Protein AF-0000000079472581 (afdb_homodimer)

Sequence (238 aa):
MASYVSIKGWIECSDDDIKIIQENINNFWNNCPFNIEEKESAKIYKSGWVFPTNSFNWSSYIFFGACVKSYFIIYFEKCIKTIMELDIEISGFFELDYYEDSYKVNWKINNGNLIQTTNMASYVSIKGWIECSDDDIKIIQENINNFWNNCPFNIEEKESAKIYKSGWVFPTNSFNWSSYIFFGACVKSYFIIYFEKCIKTIMELDIEISGFFELDYYEDSYKVNWKINNGNLIQTTN

Secondary structure (DSSP, 8-state):
---EEEEEEEEEE-GGGHHHHHHHHHHHHHHS---HHHHHHHHHHHTTEE--S--BTTBEEEEEEEEEEGGGHHHHHHHHHHHHTSSS--EEEEEEEETTTTEEEEEEEETTEEEEEE-/---EEEEEEEEEE-GGGHHHHHHHHHHHHHHS---HHHHHHHHHHHTTEE--S--BTTBEEEEEEEEEEGGGHHHHHHHHHHHHTSSS--EEEEEEEETTTTEEEEEEEETTEEEEEE-

pLDDT: mean 93.93, std 5.98, range [58.75, 98.75]

Organism: Neisseria cinerea (NCBI:txid483)

Foldseek 3Di:
DFWKKKKKKKKKFFPVCQVVLVVLLVVLLVPPPDDPVVNVLSVVQSVQWDFDPDDDDGIGMIIGTDIHGPVCVVSVVVSVLSSLPDPGFMWMKMWIQTPVVRWIKIWIDGNSDTDIDTD/DFWKKKKKKKKKFFPVCQVVLVVLLVVLLVPPPDDPVVNVLSVVQSVQWDFDPDDDDGIGMIIGTDIHGPVCVVSVVVSVLSSLPDPGFMWMKMWIQGPVVRWIKIWIDGNSDTDIDTD

Nearest PDB structures (foldseek):
  5wob-assembly4_G  TM=3.877E-01  e=1.017E-01  Homo sapiens
  7rzh-assembly1_B  TM=3.487E-01  e=1.308E-01  Homo sapiens
  2op5-assembly2_C  TM=4.565E-01  e=5.573E-01  uncultured marine organism
  5uoe-assembly2_B  TM=3.743E-01  e=4.331E-01  Homo sapiens
  8b6j-assembly1_B  TM=3.505E-01  e=4.913E-01  Tetrahymena thermophila SB210

Solvent-accessible surface area (backbone atoms only — not comparable to full-atom values): 12891 Å² total; per-residue (Å²): 130,91,52,45,26,38,38,38,38,40,37,39,31,40,68,88,47,48,64,63,48,50,50,51,52,51,49,46,70,73,62,52,88,59,52,81,79,44,42,62,53,47,56,57,53,58,66,24,54,43,76,62,91,64,67,26,90,76,39,23,48,36,36,37,42,40,50,36,55,51,81,50,50,60,55,53,49,51,48,51,51,57,56,46,67,41,100,65,72,42,35,32,40,34,41,38,39,31,66,85,74,71,41,39,38,37,39,37,33,53,71,71,40,77,47,77,45,76,107,131,91,53,45,27,38,38,39,38,39,37,39,31,41,72,87,48,47,65,64,50,51,50,51,52,48,50,46,70,74,61,53,88,58,52,81,78,45,43,62,53,46,58,56,54,57,64,24,54,41,74,60,91,64,69,26,88,76,39,23,47,37,36,36,43,41,51,35,54,52,81,50,50,62,56,53,51,51,48,53,50,57,58,46,68,42,99,64,72,42,36,32,40,35,44,38,38,30,67,85,74,72,40,38,38,37,39,38,34,52,72,70,39,79,48,78,44,78,106

Structure (mmCIF, N/CA/C/O backbone):
data_AF-0000000079472581-model_v1
#
loop_
_entity.id
_entity.type
_entity.pdbx_description
1 polymer Lipoprotein
#
loop_
_atom_site.group_PDB
_atom_site.id
_atom_site.type_symbol
_atom_site.label_atom_id
_atom_site.label_alt_id
_atom_site.label_comp_id
_atom_site.label_asym_id
_atom_site.label_entity_id
_atom_site.label_seq_id
_atom_site.pdbx_PDB_ins_code
_atom_site.Cartn_x
_atom_site.Cartn_y
_atom_site.Cartn_z
_atom_site.occupancy
_atom_site.B_iso_or_equiv
_atom_site.auth_seq_id
_atom_site.auth_comp_id
_atom_site.auth_asym_id
_atom_site.auth_atom_id
_atom_site.pdbx_PDB_model_num
ATOM 1 N N . MET A 1 1 ? 18.516 -15.992 -16.734 1 59.16 1 MET A N 1
ATOM 2 C CA . MET A 1 1 ? 18.672 -15.148 -15.547 1 59.16 1 MET A CA 1
ATOM 3 C C . MET A 1 1 ? 17.328 -14.648 -15.047 1 59.16 1 MET A C 1
ATOM 5 O O . MET A 1 1 ? 16.453 -14.305 -15.852 1 59.16 1 MET A O 1
ATOM 9 N N . ALA A 1 2 ? 16.938 -14.797 -13.773 1 73.31 2 ALA A N 1
ATOM 10 C CA . ALA A 1 2 ? 15.547 -14.602 -13.359 1 73.31 2 ALA A CA 1
ATOM 11 C C . ALA A 1 2 ? 15.195 -13.117 -13.312 1 73.31 2 ALA A C 1
ATOM 13 O O . ALA A 1 2 ? 15.992 -12.297 -12.867 1 73.31 2 ALA A O 1
ATOM 14 N N . SER A 1 3 ? 14.242 -12.648 -14.172 1 91.75 3 SER A N 1
ATOM 15 C CA . SER A 1 3 ? 13.773 -11.266 -14.148 1 91.75 3 SER A CA 1
ATOM 16 C C . SER A 1 3 ? 12.891 -11.008 -12.93 1 91.75 3 SER A C 1
ATOM 18 O O . SER A 1 3 ? 12.234 -11.922 -12.422 1 91.75 3 SER A O 1
ATOM 20 N N . TYR A 1 4 ? 13.086 -9.836 -12.32 1 93.81 4 TYR A N 1
ATOM 21 C CA . TYR A 1 4 ? 12.359 -9.477 -11.109 1 93.81 4 TYR A CA 1
ATOM 22 C C . TYR A 1 4 ? 11.367 -8.352 -11.391 1 93.81 4 TYR A C 1
ATOM 24 O O . TYR A 1 4 ? 11.586 -7.527 -12.281 1 93.81 4 TYR A O 1
ATOM 32 N N . VAL A 1 5 ? 10.273 -8.367 -10.656 1 96.19 5 VAL A N 1
ATOM 33 C CA . VAL A 1 5 ? 9.219 -7.363 -10.711 1 96.19 5 VAL A CA 1
ATOM 34 C C . VAL A 1 5 ? 8.867 -6.902 -9.305 1 96.19 5 VAL A C 1
ATOM 36 O O . VAL A 1 5 ? 8.664 -7.723 -8.406 1 96.19 5 VAL A O 1
ATOM 39 N N . SER A 1 6 ? 8.898 -5.605 -9.086 1 96.69 6 SER A N 1
ATOM 40 C CA . SER A 1 6 ? 8.375 -5.066 -7.832 1 96.69 6 SER A CA 1
ATOM 41 C C . SER A 1 6 ? 6.867 -4.855 -7.906 1 96.69 6 SER A C 1
ATOM 43 O O . SER A 1 6 ? 6.379 -4.145 -8.789 1 96.69 6 SER A O 1
ATOM 45 N N . ILE A 1 7 ? 6.109 -5.539 -7.039 1 97.88 7 ILE A N 1
ATOM 46 C CA . ILE A 1 7 ? 4.668 -5.359 -6.934 1 97.88 7 ILE A CA 1
ATOM 47 C C . ILE A 1 7 ? 4.332 -4.609 -5.645 1 97.88 7 ILE A C 1
ATOM 49 O O . ILE A 1 7 ? 4.793 -4.984 -4.562 1 97.88 7 ILE A O 1
ATOM 53 N N . LYS A 1 8 ? 3.637 -3.531 -5.727 1 98.44 8 LYS A N 1
ATOM 54 C CA . LYS A 1 8 ? 3.178 -2.762 -4.574 1 98.44 8 LYS A CA 1
ATOM 55 C C . LYS A 1 8 ? 1.756 -2.248 -4.789 1 98.44 8 LYS A C 1
ATOM 57 O O . LYS A 1 8 ? 1.396 -1.843 -5.895 1 98.44 8 LYS A O 1
ATOM 62 N N . GLY A 1 9 ? 0.962 -2.291 -3.787 1 98.69 9 GLY A N 1
ATOM 63 C CA . GLY A 1 9 ? -0.397 -1.789 -3.912 1 98.69 9 GLY A CA 1
ATOM 64 C C . GLY A 1 9 ? -1.268 -2.115 -2.713 1 98.69 9 GLY A C 1
ATOM 65 O O . GLY A 1 9 ? -0.757 -2.355 -1.617 1 98.69 9 GLY A O 1
ATOM 66 N N . TRP A 1 10 ? -2.541 -1.952 -2.947 1 98.75 10 TRP A N 1
ATOM 67 C CA . TRP A 1 10 ? -3.475 -2.146 -1.842 1 98.75 10 TRP A CA 1
ATOM 68 C C . TRP A 1 10 ? -4.812 -2.676 -2.346 1 98.75 10 TRP A C 1
ATOM 70 O O . TRP A 1 10 ? -5.098 -2.617 -3.543 1 98.75 10 TRP A O 1
ATOM 80 N N . ILE A 1 11 ? -5.535 -3.238 -1.428 1 98.06 11 ILE A N 1
ATOM 81 C CA . ILE A 1 11 ? -6.969 -3.506 -1.527 1 98.06 11 ILE A CA 1
ATOM 82 C C . ILE A 1 11 ? -7.711 -2.738 -0.437 1 98.06 11 ILE A C 1
ATOM 84 O O . ILE A 1 11 ? -7.359 -2.824 0.742 1 98.06 11 ILE A O 1
ATOM 88 N N . GLU A 1 12 ? -8.641 -1.925 -0.809 1 97.38 12 GLU A N 1
ATOM 89 C CA . GLU A 1 12 ? -9.531 -1.237 0.12 1 97.38 12 GLU A CA 1
ATOM 90 C C . GLU A 1 12 ? -10.836 -2.012 0.307 1 97.38 12 GLU A C 1
ATOM 92 O O . GLU A 1 12 ? -11.453 -2.438 -0.668 1 97.38 12 GLU A O 1
ATOM 97 N N . CYS A 1 13 ? -11.219 -2.168 1.521 1 96.69 13 CYS A N 1
ATOM 98 C CA . CYS A 1 13 ? -12.422 -2.93 1.842 1 96.69 13 CYS A CA 1
ATOM 99 C C . CYS A 1 13 ? -13.023 -2.467 3.164 1 96.69 13 CYS A C 1
ATOM 101 O O . CYS A 1 13 ? -12.469 -1.597 3.834 1 96.69 13 CYS A O 1
ATOM 103 N N . SER A 1 14 ? -14.234 -2.986 3.467 1 95.5 14 SER A N 1
ATOM 104 C CA . SER A 1 14 ? -14.82 -2.732 4.781 1 95.5 14 SER A CA 1
ATOM 105 C C . SER A 1 14 ? -14.156 -3.582 5.855 1 95.5 14 SER A C 1
ATOM 107 O O . SER A 1 14 ? -13.664 -4.676 5.574 1 95.5 14 SER A O 1
ATOM 109 N N . ASP A 1 15 ? -14.203 -3.092 7.059 1 95.31 15 ASP A N 1
ATOM 110 C CA . ASP A 1 15 ? -13.617 -3.801 8.195 1 95.31 15 ASP A CA 1
ATOM 111 C C . ASP A 1 15 ? -14.219 -5.195 8.344 1 95.31 15 ASP A C 1
ATOM 113 O O . ASP A 1 15 ? -13.523 -6.141 8.719 1 95.31 15 ASP A O 1
ATOM 117 N N . ASP A 1 16 ? -15.43 -5.332 7.965 1 95.5 16 ASP A N 1
ATOM 118 C CA . ASP A 1 16 ? -16.172 -6.578 8.141 1 95.5 16 ASP A CA 1
ATOM 119 C C . ASP A 1 16 ? -15.656 -7.656 7.188 1 95.5 16 ASP A C 1
ATOM 121 O O . ASP A 1 16 ? -15.914 -8.844 7.387 1 95.5 16 ASP A O 1
ATOM 125 N N . ASP A 1 17 ? -14.945 -7.188 6.176 1 96.12 17 ASP A N 1
ATOM 126 C CA . ASP A 1 17 ? -14.578 -8.133 5.125 1 96.12 17 ASP A CA 1
ATOM 127 C C . ASP A 1 17 ? -13.133 -8.586 5.277 1 96.12 17 ASP A C 1
ATOM 129 O O . ASP A 1 17 ? -12.68 -9.492 4.57 1 96.12 17 ASP A O 1
ATOM 133 N N . ILE A 1 18 ? -12.391 -8.086 6.195 1 97.25 18 ILE A N 1
ATOM 134 C CA . ILE A 1 18 ? -10.953 -8.312 6.312 1 97.25 18 ILE A CA 1
ATOM 135 C C . ILE A 1 18 ? -10.68 -9.789 6.562 1 97.25 18 ILE A C 1
ATOM 137 O O . ILE A 1 18 ? -9.805 -10.383 5.926 1 97.25 18 ILE A O 1
ATOM 141 N N . LYS A 1 19 ? -11.414 -10.359 7.477 1 97 19 LYS A N 1
ATOM 142 C CA . LYS A 1 19 ? -11.156 -11.742 7.867 1 97 19 LYS A CA 1
ATOM 143 C C . LYS A 1 19 ? -11.344 -12.688 6.688 1 97 19 LYS A C 1
ATOM 145 O O . LYS A 1 19 ? -10.508 -13.562 6.449 1 97 19 LYS A O 1
ATOM 150 N N . ILE A 1 20 ? -12.422 -12.492 6.02 1 97.69 20 ILE A N 1
ATOM 151 C CA . ILE A 1 20 ? -12.711 -13.398 4.914 1 97.69 20 ILE A CA 1
ATOM 152 C C . ILE A 1 20 ? -11.672 -13.219 3.811 1 97.69 20 ILE A C 1
ATOM 154 O O . ILE A 1 20 ? -11.242 -14.195 3.186 1 97.69 20 ILE A O 1
ATOM 158 N N . ILE A 1 21 ? -11.211 -12.016 3.482 1 97.81 21 ILE A N 1
ATOM 159 C CA . ILE A 1 21 ? -10.195 -11.758 2.471 1 97.81 21 ILE A CA 1
ATOM 160 C C . ILE A 1 21 ? -8.867 -12.391 2.898 1 97.81 21 ILE A C 1
ATOM 162 O O . ILE A 1 21 ? -8.227 -13.086 2.113 1 97.81 21 ILE A O 1
ATOM 166 N N . GLN A 1 22 ? -8.531 -12.164 4.133 1 98.06 22 GLN A N 1
ATOM 167 C CA . GLN A 1 22 ? -7.297 -12.719 4.676 1 98.06 22 GLN A CA 1
ATOM 168 C C . GLN A 1 22 ? -7.285 -14.242 4.566 1 98.06 22 GLN A C 1
ATOM 170 O O . GLN A 1 22 ? -6.277 -14.836 4.164 1 98.06 22 GLN A O 1
ATOM 175 N N . GLU A 1 23 ? -8.312 -14.844 4.965 1 98.06 23 GLU A N 1
ATOM 176 C CA . GLU A 1 23 ? -8.422 -16.297 4.902 1 98.06 23 GLU A CA 1
ATOM 177 C C . GLU A 1 23 ? -8.266 -16.797 3.473 1 98.06 23 GLU A C 1
ATOM 179 O O . GLU A 1 23 ? -7.594 -17.812 3.232 1 98.06 23 GLU A O 1
ATOM 184 N N . ASN A 1 24 ? -8.891 -16.125 2.518 1 97.88 24 ASN A N 1
ATOM 185 C CA . ASN A 1 24 ? -8.82 -16.562 1.127 1 97.88 24 ASN A CA 1
ATOM 186 C C . ASN A 1 24 ? -7.422 -16.375 0.551 1 97.88 24 ASN A C 1
ATOM 188 O O . ASN A 1 24 ? -6.93 -17.234 -0.182 1 97.88 24 ASN A O 1
ATOM 192 N N . ILE A 1 25 ? -6.75 -15.336 0.911 1 98.06 25 ILE A N 1
ATOM 193 C CA . ILE A 1 25 ? -5.363 -15.125 0.501 1 98.06 25 ILE A CA 1
ATOM 194 C C . ILE A 1 25 ? -4.484 -16.234 1.076 1 98.06 25 ILE A C 1
ATOM 196 O O . ILE A 1 25 ? -3.725 -16.875 0.346 1 98.06 25 ILE A O 1
ATOM 200 N N . ASN A 1 26 ? -4.641 -16.469 2.365 1 97.75 26 ASN A N 1
ATOM 201 C CA . ASN A 1 26 ? -3.846 -17.5 3.018 1 97.75 26 ASN A CA 1
ATOM 202 C C . ASN A 1 26 ? -4.105 -18.875 2.408 1 97.75 26 ASN A C 1
ATOM 204 O O . ASN A 1 26 ? -3.166 -19.625 2.133 1 97.75 26 ASN A O 1
ATOM 208 N N . ASN A 1 27 ? -5.363 -19.141 2.271 1 97.31 27 ASN A N 1
ATOM 209 C CA . ASN A 1 27 ? -5.73 -20.422 1.688 1 97.31 27 ASN A CA 1
ATOM 210 C C . ASN A 1 27 ? -5.137 -20.594 0.293 1 97.31 27 ASN A C 1
ATOM 212 O O . ASN A 1 27 ? -4.648 -21.672 -0.049 1 97.31 27 ASN A O 1
ATOM 216 N N . PHE A 1 28 ? -5.234 -19.578 -0.496 1 97.44 28 PHE A N 1
ATOM 217 C CA . PHE A 1 28 ? -4.668 -19.656 -1.839 1 97.44 28 PHE A CA 1
ATOM 218 C C . PHE A 1 28 ? -3.188 -20 -1.786 1 97.44 28 PHE A C 1
ATOM 220 O O . PHE A 1 28 ? -2.756 -20.984 -2.396 1 97.44 28 PHE A O 1
ATOM 227 N N . TRP A 1 29 ? -2.385 -19.297 -1.059 1 96.62 29 TRP A N 1
ATOM 228 C CA . TRP A 1 29 ? -0.936 -19.453 -1.035 1 96.62 29 TRP A CA 1
ATOM 229 C C . TRP A 1 29 ? -0.542 -20.781 -0.37 1 96.62 29 TRP A C 1
ATOM 231 O O . TRP A 1 29 ? 0.462 -21.391 -0.739 1 96.62 29 TRP A O 1
ATOM 241 N N . ASN A 1 30 ? -1.344 -21.188 0.568 1 95.25 30 ASN A N 1
ATOM 242 C CA . ASN A 1 30 ? -1.043 -22.438 1.271 1 95.25 30 ASN A CA 1
ATOM 243 C C . ASN A 1 30 ? -1.363 -23.656 0.415 1 95.25 30 ASN A C 1
ATOM 245 O O . ASN A 1 30 ? -0.786 -24.734 0.613 1 95.25 30 ASN A O 1
ATOM 249 N N . ASN A 1 31 ? -2.213 -23.453 -0.572 1 94.88 31 ASN A N 1
ATOM 250 C CA . ASN A 1 31 ? -2.705 -24.625 -1.284 1 94.88 31 ASN A CA 1
ATOM 251 C C . ASN A 1 31 ? -2.273 -24.609 -2.748 1 94.88 31 ASN A C 1
ATOM 253 O O . ASN A 1 31 ? -2.516 -25.578 -3.477 1 94.88 31 ASN A O 1
ATOM 257 N N . CYS A 1 32 ? -1.726 -23.578 -3.186 1 93.38 32 CYS A N 1
ATOM 258 C CA . CYS A 1 32 ? -1.259 -23.516 -4.566 1 93.38 32 CYS A CA 1
ATOM 259 C C . CYS A 1 32 ? -0.244 -24.609 -4.852 1 93.38 32 CYS A C 1
ATOM 261 O O . CYS A 1 32 ? 0.629 -24.891 -4.027 1 93.38 32 CYS A O 1
ATOM 263 N N . PRO A 1 33 ? -0.333 -25.266 -5.93 1 91.62 33 PRO A N 1
ATOM 264 C CA . PRO A 1 33 ? 0.559 -26.375 -6.27 1 91.62 33 PRO A CA 1
ATOM 265 C C . PRO A 1 33 ? 1.928 -25.906 -6.758 1 91.62 33 PRO A C 1
ATOM 267 O O . PRO A 1 33 ? 2.275 -26.109 -7.922 1 91.62 33 PRO A O 1
ATOM 270 N N . PHE A 1 34 ? 2.654 -25.391 -5.875 1 91.56 34 PHE A N 1
ATOM 271 C CA . PHE A 1 34 ? 4.008 -24.953 -6.188 1 91.56 34 PHE A CA 1
ATOM 272 C C . PHE A 1 34 ? 4.941 -26.141 -6.348 1 91.56 34 PHE A C 1
ATOM 274 O O . PHE A 1 34 ? 4.816 -27.141 -5.629 1 91.56 34 PHE A O 1
ATOM 281 N N . ASN A 1 35 ? 5.855 -26.047 -7.215 1 91 35 ASN A N 1
ATOM 282 C CA . ASN A 1 35 ? 6.938 -27.031 -7.207 1 91 35 ASN A CA 1
ATOM 283 C C . ASN A 1 35 ? 7.91 -26.781 -6.059 1 91 35 ASN A C 1
ATOM 285 O O . ASN A 1 35 ? 7.766 -25.797 -5.32 1 91 35 ASN A O 1
ATOM 289 N N . ILE A 1 36 ? 8.852 -27.625 -5.906 1 88.56 36 ILE A N 1
ATOM 290 C CA . ILE A 1 36 ? 9.758 -27.594 -4.762 1 88.56 36 ILE A CA 1
ATOM 291 C C . ILE A 1 36 ? 10.516 -26.266 -4.75 1 88.56 36 ILE A C 1
ATOM 293 O O . ILE A 1 36 ? 10.648 -25.625 -3.701 1 88.56 36 ILE A O 1
ATOM 297 N N . GLU A 1 37 ? 10.953 -25.766 -5.875 1 87.94 37 GLU A N 1
ATOM 298 C CA . GLU A 1 37 ? 11.742 -24.531 -5.98 1 87.94 37 GLU A CA 1
ATOM 299 C C . GLU A 1 37 ? 10.891 -23.297 -5.703 1 87.94 37 GLU A C 1
ATOM 301 O O . GLU A 1 37 ? 11.367 -22.328 -5.117 1 87.94 37 GLU A O 1
ATOM 306 N N . GLU A 1 38 ? 9.664 -23.453 -6.07 1 90.69 38 GLU A N 1
ATOM 307 C CA . GLU A 1 38 ? 8.742 -22.328 -5.949 1 90.69 38 GLU A CA 1
ATOM 308 C C . GLU A 1 38 ? 8.242 -22.172 -4.516 1 90.69 38 GLU A C 1
ATOM 310 O O . GLU A 1 38 ? 7.902 -21.078 -4.082 1 90.69 38 GLU A O 1
ATOM 315 N N . LYS A 1 39 ? 8.242 -23.219 -3.799 1 91.62 39 LYS A N 1
ATOM 316 C CA . LYS A 1 39 ? 7.625 -23.25 -2.477 1 91.62 39 LYS A CA 1
ATOM 317 C C . LYS A 1 39 ? 8.32 -22.281 -1.526 1 91.62 39 LYS A C 1
ATOM 319 O O . LYS A 1 39 ? 7.664 -21.562 -0.77 1 91.62 39 LYS A O 1
ATOM 324 N N . GLU A 1 40 ? 9.586 -22.312 -1.517 1 91.12 40 GLU A N 1
ATOM 325 C CA . GLU A 1 40 ? 10.328 -21.438 -0.622 1 91.12 40 GLU A CA 1
ATOM 326 C C . GLU A 1 40 ? 10.094 -19.969 -0.968 1 91.12 40 GLU A C 1
ATOM 328 O O . GLU A 1 40 ? 9.836 -19.141 -0.083 1 91.12 40 GLU A O 1
ATOM 333 N N . SER A 1 41 ? 10.141 -19.672 -2.258 1 92.44 41 SER A N 1
ATOM 334 C CA . SER A 1 41 ? 9.883 -18.312 -2.709 1 92.44 41 SER A CA 1
ATOM 335 C C . SER A 1 41 ? 8.445 -17.891 -2.404 1 92.44 41 SER A C 1
ATOM 337 O O . SER A 1 41 ? 8.195 -16.75 -2.004 1 92.44 41 SER A O 1
ATOM 339 N N . ALA A 1 42 ? 7.594 -18.797 -2.568 1 94 42 ALA A N 1
ATOM 340 C CA . ALA A 1 42 ? 6.18 -18.531 -2.32 1 94 42 ALA A CA 1
ATOM 341 C C . ALA A 1 42 ? 5.945 -18.125 -0.866 1 94 42 ALA A C 1
ATOM 343 O O . ALA A 1 42 ? 5.168 -17.219 -0.585 1 94 42 ALA A O 1
ATOM 344 N N . LYS A 1 43 ? 6.586 -18.844 0.01 1 93.31 43 LYS A N 1
ATOM 345 C CA . LYS A 1 43 ? 6.473 -18.516 1.429 1 93.31 43 LYS A CA 1
ATOM 346 C C . LYS A 1 43 ? 6.953 -17.094 1.704 1 93.31 43 LYS A C 1
ATOM 348 O O . LYS A 1 43 ? 6.305 -16.344 2.443 1 93.31 43 LYS A O 1
ATOM 353 N N . ILE A 1 44 ? 7.969 -16.781 1.087 1 93.44 44 ILE A N 1
ATOM 354 C CA . ILE A 1 44 ? 8.555 -15.453 1.259 1 93.44 44 ILE A CA 1
ATOM 355 C C . ILE A 1 44 ? 7.613 -14.398 0.685 1 93.44 44 ILE A C 1
ATOM 357 O O . ILE A 1 44 ? 7.301 -13.406 1.353 1 93.44 44 ILE A O 1
ATOM 361 N N . TYR A 1 45 ? 7.09 -14.633 -0.468 1 94.75 45 TYR A N 1
ATOM 362 C CA . TYR A 1 45 ? 6.258 -13.641 -1.137 1 94.75 45 TYR A CA 1
ATOM 363 C C . TYR A 1 45 ? 4.902 -13.508 -0.448 1 94.75 45 TYR A C 1
ATOM 365 O O . TYR A 1 45 ? 4.324 -12.422 -0.408 1 94.75 45 TYR A O 1
ATOM 373 N N . LYS A 1 46 ? 4.43 -14.602 0.05 1 96.19 46 LYS A N 1
ATOM 374 C CA . LYS A 1 46 ? 3.201 -14.547 0.833 1 96.19 46 LYS A CA 1
ATOM 375 C C . LYS A 1 46 ? 3.32 -13.539 1.974 1 96.19 46 LYS A C 1
ATOM 377 O O . LYS A 1 46 ? 2.35 -12.859 2.311 1 96.19 46 LYS A O 1
ATOM 382 N N . SER A 1 47 ? 4.508 -13.453 2.535 1 96.38 47 SER A N 1
ATOM 383 C CA . SER A 1 47 ? 4.727 -12.57 3.676 1 96.38 47 SER A CA 1
ATOM 384 C C . SER A 1 47 ? 4.727 -11.109 3.25 1 96.38 47 SER A C 1
ATOM 386 O O . SER A 1 47 ? 4.82 -10.211 4.09 1 96.38 47 SER A O 1
ATOM 388 N N . GLY A 1 48 ? 4.574 -10.859 1.961 1 97.31 48 GLY A N 1
ATOM 389 C CA . GLY A 1 48 ? 4.457 -9.508 1.443 1 97.31 48 GLY A CA 1
ATOM 390 C C . GLY A 1 48 ? 3.098 -8.883 1.695 1 97.31 48 GLY A C 1
ATOM 391 O O . GLY A 1 48 ? 2.93 -7.668 1.572 1 97.31 48 GLY A O 1
ATOM 392 N N . TRP A 1 49 ? 2.121 -9.734 2.043 1 98.12 49 TRP A N 1
ATOM 393 C CA . TRP A 1 49 ? 0.797 -9.234 2.402 1 98.12 49 TRP A CA 1
ATOM 394 C C . TRP A 1 49 ? 0.801 -8.641 3.809 1 98.12 49 TRP A C 1
ATOM 396 O O . TRP A 1 49 ? 1.358 -9.234 4.734 1 98.12 49 TRP A O 1
ATOM 406 N N . VAL A 1 50 ? 0.207 -7.477 3.932 1 97.75 50 VAL A N 1
ATOM 407 C CA . VAL A 1 50 ? 0.054 -6.812 5.223 1 97.75 50 VAL A CA 1
ATOM 408 C C . VAL A 1 50 ? -1.426 -6.566 5.504 1 97.75 50 VAL A C 1
ATOM 410 O O . VAL A 1 50 ? -2.09 -5.832 4.77 1 97.75 50 VAL A O 1
ATOM 413 N N . PHE A 1 51 ? -1.891 -7.141 6.539 1 97.62 51 PHE A N 1
ATOM 414 C CA . PHE A 1 51 ? -3.295 -6.996 6.906 1 97.62 51 PHE A CA 1
ATOM 415 C C . PHE A 1 51 ? -3.469 -5.918 7.969 1 97.62 51 PHE A C 1
ATOM 417 O O . PHE A 1 51 ? -2.607 -5.746 8.836 1 97.62 51 PHE A O 1
ATOM 424 N N . PRO A 1 52 ? -4.574 -5.238 7.863 1 96.12 52 PRO A N 1
ATOM 425 C CA . PRO A 1 52 ? -4.758 -4.098 8.758 1 96.12 52 PRO A CA 1
ATOM 426 C C . PRO A 1 52 ? -5.035 -4.516 10.203 1 96.12 52 PRO A C 1
ATOM 428 O O . PRO A 1 52 ? -5.715 -5.52 10.438 1 96.12 52 PRO A O 1
ATOM 431 N N . THR A 1 53 ? -4.465 -3.691 11.039 1 91 53 THR A N 1
ATOM 432 C CA . THR A 1 53 ? -4.77 -3.846 12.453 1 91 53 THR A CA 1
ATOM 433 C C . THR A 1 53 ? -5.688 -2.729 12.938 1 91 53 THR A C 1
ATOM 435 O O . THR A 1 53 ? -6.203 -2.779 14.055 1 91 53 THR A O 1
ATOM 438 N N . ASN A 1 54 ? -5.875 -1.727 12.133 1 91 54 ASN A N 1
ATOM 439 C CA . ASN A 1 54 ? -6.73 -0.571 12.391 1 91 54 ASN A CA 1
ATOM 440 C C . ASN A 1 54 ? -7.711 -0.335 11.242 1 91 54 ASN A C 1
ATOM 442 O O . ASN A 1 54 ? -7.434 -0.698 10.102 1 91 54 ASN A O 1
ATOM 446 N N . SER A 1 55 ? -8.789 0.165 11.609 1 91.62 55 SER A N 1
ATOM 447 C CA . SER A 1 55 ? -9.734 0.689 10.625 1 91.62 55 SER A CA 1
ATOM 448 C C . SER A 1 55 ? -9.922 2.193 10.781 1 91.62 55 SER A C 1
ATOM 450 O O . SER A 1 55 ? -9.727 2.736 11.875 1 91.62 55 SER A O 1
ATOM 452 N N . PHE A 1 56 ? -10.094 2.766 9.688 1 93.88 56 PHE A N 1
ATOM 453 C CA . PHE A 1 56 ? -10.25 4.215 9.648 1 93.88 56 PHE A CA 1
ATOM 454 C C . PHE A 1 56 ? -11.602 4.598 9.07 1 93.88 56 PHE A C 1
ATOM 456 O O . PHE A 1 56 ? -11.789 4.59 7.848 1 93.88 56 PHE A O 1
ATOM 463 N N . ASN A 1 57 ? -12.43 4.879 10.023 1 88.94 57 ASN A N 1
ATOM 464 C CA . ASN A 1 57 ? -13.812 5.168 9.664 1 88.94 57 ASN A CA 1
ATOM 465 C C . ASN A 1 57 ? -14.477 3.973 8.984 1 88.94 57 ASN A C 1
ATOM 467 O O . ASN A 1 57 ? -14.695 2.938 9.617 1 88.94 57 ASN A O 1
ATOM 471 N N . TRP A 1 58 ? -14.734 4.012 7.621 1 88.38 58 TRP A N 1
ATOM 472 C CA . TRP A 1 58 ? -15.469 2.938 6.953 1 88.38 58 TRP A CA 1
ATOM 473 C C . TRP A 1 58 ? -14.547 2.156 6.02 1 88.38 58 TRP A C 1
ATOM 475 O O . TRP A 1 58 ? -15.008 1.275 5.285 1 88.38 58 TRP A O 1
ATOM 485 N N . SER A 1 59 ? -13.273 2.424 6.164 1 93.81 59 SER A N 1
ATOM 486 C CA . SER A 1 59 ? -12.352 1.805 5.219 1 93.81 59 SER A CA 1
ATOM 487 C C . SER A 1 59 ? -11.227 1.064 5.941 1 93.81 59 SER A C 1
ATOM 489 O O . SER A 1 59 ? -10.773 1.501 6.996 1 93.81 59 SER A O 1
ATOM 491 N N . SER A 1 60 ? -10.852 -0.082 5.445 1 97 60 SER A N 1
ATOM 492 C CA . SER A 1 60 ? -9.641 -0.82 5.797 1 97 60 SER A CA 1
ATOM 493 C C . SER A 1 60 ? -8.773 -1.082 4.57 1 97 60 SER A C 1
ATOM 495 O O . SER A 1 60 ? -9.273 -1.089 3.443 1 97 60 SER A O 1
ATOM 497 N N . TYR A 1 61 ? -7.492 -1.233 4.809 1 98.19 61 TYR A N 1
ATOM 498 C CA . TYR A 1 61 ? -6.551 -1.319 3.695 1 98.19 61 TYR A CA 1
ATOM 499 C C . TYR A 1 61 ? -5.617 -2.514 3.861 1 98.19 61 TYR A C 1
ATOM 501 O O . TYR A 1 61 ? -4.914 -2.623 4.867 1 98.19 61 TYR A O 1
ATOM 509 N N . ILE A 1 62 ? -5.684 -3.42 2.93 1 98.44 62 ILE A N 1
ATOM 510 C CA . ILE A 1 62 ? -4.75 -4.535 2.832 1 98.44 62 ILE A CA 1
ATOM 511 C C . ILE A 1 62 ? -3.648 -4.195 1.829 1 98.44 62 ILE A C 1
ATOM 513 O O . ILE A 1 62 ? -3.932 -3.863 0.676 1 98.44 62 ILE A O 1
ATOM 517 N N . PHE A 1 63 ? -2.377 -4.297 2.264 1 98.69 63 PHE A N 1
ATOM 518 C CA . PHE A 1 63 ? -1.275 -3.92 1.384 1 98.69 63 PHE A CA 1
ATOM 519 C C . PHE A 1 63 ? -0.498 -5.152 0.931 1 98.69 63 PHE A C 1
ATOM 521 O O . PHE A 1 63 ? -0.553 -6.199 1.578 1 98.69 63 PHE A O 1
ATOM 528 N N . PHE A 1 64 ? 0.128 -5.008 -0.196 1 98.62 64 PHE A N 1
ATOM 529 C CA . PHE A 1 64 ? 1.111 -5.977 -0.666 1 98.62 64 PHE A CA 1
ATOM 530 C C . PHE A 1 64 ? 2.346 -5.273 -1.217 1 98.62 64 PHE A C 1
ATOM 532 O O . PHE A 1 64 ? 2.229 -4.277 -1.932 1 98.62 64 PHE A O 1
ATOM 539 N N . GLY A 1 65 ? 3.461 -5.734 -0.838 1 98.19 65 GLY A N 1
ATOM 540 C CA . GLY A 1 65 ? 4.727 -5.27 -1.379 1 98.19 65 GLY A CA 1
ATOM 541 C C . GLY A 1 65 ? 5.805 -6.336 -1.383 1 98.19 65 GLY A C 1
ATOM 542 O O . GLY A 1 65 ? 6.133 -6.898 -0.336 1 98.19 65 GLY A O 1
ATOM 543 N N . ALA A 1 66 ? 6.285 -6.602 -2.564 1 97.38 66 ALA A N 1
ATOM 544 C CA . ALA A 1 66 ? 7.398 -7.539 -2.689 1 97.38 66 ALA A CA 1
ATOM 545 C C . ALA A 1 66 ? 8.07 -7.418 -4.051 1 97.38 66 ALA A C 1
ATOM 547 O O . ALA A 1 66 ? 7.406 -7.168 -5.059 1 97.38 66 ALA A O 1
ATOM 548 N N . CYS A 1 67 ? 9.383 -7.535 -4.074 1 96.06 67 CYS A N 1
ATOM 549 C CA . CYS A 1 67 ? 10.125 -7.781 -5.309 1 96.06 67 CYS A CA 1
ATOM 550 C C . CYS A 1 67 ? 10.172 -9.273 -5.625 1 96.06 67 CYS A C 1
ATOM 552 O O . CYS A 1 67 ? 10.852 -10.031 -4.934 1 96.06 67 CYS A O 1
ATOM 554 N N . VAL A 1 68 ? 9.461 -9.656 -6.656 1 95.5 68 VAL A N 1
ATOM 555 C CA . VAL A 1 68 ? 9.258 -11.078 -6.91 1 95.5 68 VAL A CA 1
ATOM 556 C C . VAL A 1 68 ? 9.875 -11.461 -8.258 1 95.5 68 VAL A C 1
ATOM 558 O O . VAL A 1 68 ? 10.125 -10.594 -9.094 1 95.5 68 VAL A O 1
ATOM 561 N N . LYS A 1 69 ? 10.133 -12.758 -8.344 1 93.94 69 LYS A N 1
ATOM 562 C CA . LYS A 1 69 ? 10.461 -13.266 -9.672 1 93.94 69 LYS A CA 1
ATOM 563 C C . LYS A 1 69 ? 9.281 -13.094 -10.625 1 93.94 69 LYS A C 1
ATOM 565 O O . LYS A 1 69 ? 8.125 -13.312 -10.242 1 93.94 69 LYS A O 1
ATOM 570 N N . SER A 1 70 ? 9.578 -12.789 -11.914 1 93.5 70 SER A N 1
ATOM 571 C CA . SER A 1 70 ? 8.555 -12.398 -12.875 1 93.5 70 SER A CA 1
ATOM 572 C C . SER A 1 70 ? 7.516 -13.5 -13.055 1 93.5 70 SER A C 1
ATOM 574 O O . SER A 1 70 ? 6.332 -13.219 -13.258 1 93.5 70 SER A O 1
ATOM 576 N N . TYR A 1 71 ? 7.922 -14.758 -12.984 1 91.81 71 TYR A N 1
ATOM 577 C CA . TYR A 1 71 ? 6.977 -15.836 -13.234 1 91.81 71 TYR A CA 1
ATOM 578 C C . TYR A 1 71 ? 5.996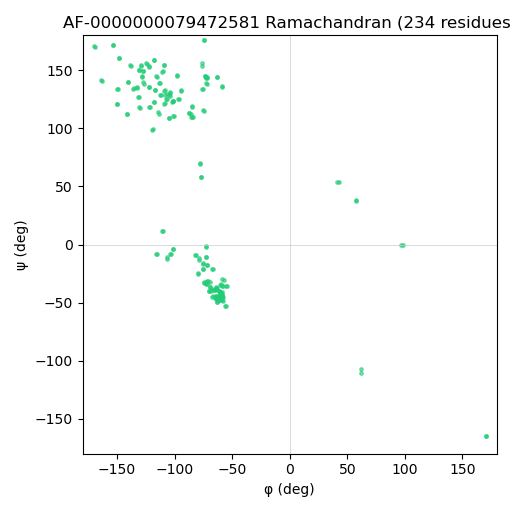 -15.984 -12.078 1 91.81 71 TYR A C 1
ATOM 580 O O . TYR A 1 71 ? 4.98 -16.672 -12.195 1 91.81 71 TYR A O 1
ATOM 588 N N . PHE A 1 72 ? 6.188 -15.367 -10.969 1 94.44 72 PHE A N 1
ATOM 589 C CA . PHE A 1 72 ? 5.293 -15.422 -9.82 1 94.44 72 PHE A CA 1
ATOM 590 C C . PHE A 1 72 ? 4.086 -14.516 -10.023 1 94.44 72 PHE A C 1
ATOM 592 O O . PHE A 1 72 ? 3.1 -14.609 -9.289 1 94.44 72 PHE A O 1
ATOM 599 N N . ILE A 1 73 ? 4.125 -13.656 -11.031 1 96 73 ILE A N 1
ATOM 600 C CA . ILE A 1 73 ? 3.043 -12.719 -11.312 1 96 73 ILE A CA 1
ATOM 601 C C . ILE A 1 73 ? 1.75 -13.492 -11.57 1 96 73 ILE A C 1
ATOM 603 O O . ILE A 1 73 ? 0.668 -13.055 -11.172 1 96 73 ILE A O 1
ATOM 607 N N . ILE A 1 74 ? 1.903 -14.602 -12.188 1 95.5 74 ILE A N 1
ATOM 608 C CA . ILE A 1 74 ? 0.725 -15.391 -12.531 1 95.5 74 ILE A CA 1
ATOM 609 C C . ILE A 1 74 ? 0.021 -15.844 -11.258 1 95.5 74 ILE A C 1
ATOM 611 O O . ILE A 1 74 ? -1.211 -15.867 -11.195 1 95.5 74 ILE A O 1
ATOM 615 N N . TYR A 1 75 ? 0.755 -16.203 -10.234 1 96.5 75 TYR A N 1
ATOM 616 C CA . TYR A 1 75 ? 0.181 -16.609 -8.961 1 96.5 75 TYR A CA 1
ATOM 617 C C . TYR A 1 75 ? -0.451 -15.422 -8.242 1 96.5 75 TYR A C 1
ATOM 619 O O . TYR A 1 75 ? -1.514 -15.555 -7.633 1 96.5 75 TYR A O 1
ATOM 627 N N . PHE A 1 76 ? 0.2 -14.328 -8.312 1 97.69 76 PHE A N 1
ATOM 628 C CA . PHE A 1 76 ? -0.355 -13.117 -7.723 1 97.69 76 PHE A CA 1
ATOM 629 C C . PHE A 1 76 ? -1.686 -12.758 -8.375 1 97.69 76 PHE A C 1
ATOM 631 O O . PHE A 1 76 ? -2.656 -12.445 -7.68 1 97.69 76 PHE A O 1
ATOM 638 N N . GLU A 1 77 ? -1.711 -12.828 -9.688 1 97.44 77 GLU A N 1
ATOM 639 C CA . GLU A 1 77 ? -2.941 -12.539 -10.422 1 97.44 77 GLU A CA 1
ATOM 640 C C . GLU A 1 77 ? -4.062 -13.492 -10 1 97.44 77 GLU A C 1
ATOM 642 O O . GLU A 1 77 ? -5.195 -13.062 -9.773 1 97.44 77 GLU A O 1
ATOM 647 N N . LYS A 1 78 ? -3.74 -14.727 -9.945 1 96.69 78 LYS A N 1
ATOM 648 C CA . LYS A 1 78 ? -4.73 -15.719 -9.539 1 96.69 78 LYS A CA 1
ATOM 649 C C . LYS A 1 78 ? -5.238 -15.445 -8.125 1 96.69 78 LYS A C 1
ATOM 651 O O . LYS A 1 78 ? -6.422 -15.609 -7.844 1 96.69 78 LYS A O 1
ATOM 656 N N . CYS A 1 79 ? -4.332 -15.078 -7.246 1 97.5 79 CYS A N 1
ATOM 657 C CA . CYS A 1 79 ? -4.719 -14.734 -5.883 1 97.5 79 CYS A CA 1
ATOM 658 C C . CYS A 1 79 ? -5.715 -13.578 -5.875 1 97.5 79 CYS A C 1
ATOM 660 O O . CYS A 1 79 ? -6.754 -13.656 -5.219 1 97.5 79 CYS A O 1
ATOM 662 N N . ILE A 1 80 ? -5.438 -12.516 -6.664 1 97.44 80 ILE A N 1
ATOM 663 C CA . ILE A 1 80 ? -6.32 -11.359 -6.762 1 97.44 80 ILE A CA 1
ATOM 664 C C . ILE A 1 80 ? -7.688 -11.797 -7.277 1 97.44 80 ILE A C 1
ATOM 666 O O . ILE A 1 80 ? -8.719 -11.375 -6.75 1 97.44 80 ILE A O 1
ATOM 670 N N . LYS A 1 81 ? -7.703 -12.609 -8.227 1 96.12 81 LYS A N 1
ATOM 671 C CA . LYS A 1 81 ? -8.953 -13.07 -8.828 1 96.12 81 LYS A CA 1
ATOM 672 C C . LYS A 1 81 ? -9.789 -13.859 -7.824 1 96.12 81 LYS A C 1
ATOM 674 O O . LYS A 1 81 ? -11.016 -13.758 -7.82 1 96.12 81 LYS A O 1
ATOM 679 N N . THR A 1 82 ? -9.117 -14.617 -6.996 1 95.5 82 THR A N 1
ATOM 680 C CA . THR A 1 82 ? -9.844 -15.359 -5.969 1 95.5 82 THR A CA 1
ATOM 681 C C . THR A 1 82 ? -10.578 -14.414 -5.031 1 95.5 82 THR A C 1
ATOM 683 O O . THR A 1 82 ? -11.695 -14.695 -4.598 1 95.5 82 THR A O 1
ATOM 686 N N . ILE A 1 83 ? -9.953 -13.297 -4.676 1 96.12 83 ILE A N 1
ATOM 687 C CA . ILE A 1 83 ? -10.562 -12.312 -3.791 1 96.12 83 ILE A CA 1
ATOM 688 C C . ILE A 1 83 ? -11.742 -11.641 -4.5 1 96.12 83 ILE A C 1
ATOM 690 O O . ILE A 1 83 ? -12.789 -11.406 -3.895 1 96.12 83 ILE A O 1
ATOM 694 N N . MET A 1 84 ? -11.539 -11.383 -5.766 1 95.75 84 MET A N 1
ATOM 695 C CA . MET A 1 84 ? -12.562 -10.688 -6.547 1 95.75 84 MET A CA 1
ATOM 696 C C . MET A 1 84 ? -13.805 -11.555 -6.699 1 95.75 84 MET A C 1
ATOM 698 O O . MET A 1 84 ? -14.891 -11.039 -6.984 1 95.75 84 MET A O 1
ATOM 702 N N . GLU A 1 85 ? -13.648 -12.781 -6.539 1 94.38 85 GLU A N 1
ATOM 703 C CA . GLU A 1 85 ? -14.766 -13.711 -6.695 1 94.38 85 GLU A CA 1
ATOM 704 C C . GLU A 1 85 ? -15.617 -13.766 -5.43 1 94.38 85 GLU A C 1
ATOM 706 O O . GLU A 1 85 ? -16.719 -14.32 -5.438 1 94.38 85 GLU A O 1
ATOM 711 N N . LEU A 1 86 ? -15.062 -13.133 -4.461 1 94.56 86 LEU A N 1
ATOM 712 C CA . LEU A 1 86 ? -15.836 -13.062 -3.229 1 94.56 86 LEU A CA 1
ATOM 713 C C . LEU A 1 86 ? -17.016 -12.117 -3.385 1 94.56 86 LEU A C 1
ATOM 715 O O . LEU A 1 86 ? -16.984 -11.18 -4.188 1 94.56 86 LEU A O 1
ATOM 719 N N . ASP A 1 87 ? -18.188 -12.383 -2.783 1 91.69 87 ASP A N 1
ATOM 720 C CA . ASP A 1 87 ? -19.359 -11.516 -2.824 1 91.69 87 ASP A CA 1
ATOM 721 C C . ASP A 1 87 ? -19.203 -10.328 -1.877 1 91.69 87 ASP A C 1
ATOM 723 O O . ASP A 1 87 ? -20.016 -10.141 -0.966 1 91.69 87 ASP A O 1
ATOM 727 N N . ILE A 1 88 ? -18.125 -9.523 -2.076 1 94.31 88 ILE A N 1
ATOM 728 C CA . ILE A 1 88 ? -17.844 -8.344 -1.263 1 94.31 88 ILE A CA 1
ATOM 729 C C . ILE A 1 88 ? -17.391 -7.188 -2.158 1 94.31 88 ILE A C 1
ATOM 731 O O . ILE A 1 88 ? -16.906 -7.414 -3.268 1 94.31 88 ILE A O 1
ATOM 735 N N . GLU A 1 89 ? -17.609 -6.012 -1.697 1 94.06 89 GLU A N 1
ATOM 736 C CA . GLU A 1 89 ? -17.203 -4.82 -2.432 1 94.06 89 GLU A CA 1
ATOM 737 C C . GLU A 1 89 ? -15.766 -4.43 -2.092 1 94.06 89 GLU A C 1
ATOM 739 O O . GLU A 1 89 ? -15.469 -4.055 -0.955 1 94.06 89 GLU A O 1
ATOM 744 N N . ILE A 1 90 ? -14.867 -4.566 -3.121 1 96.25 90 ILE A N 1
ATOM 745 C CA . ILE A 1 90 ? -13.484 -4.172 -2.91 1 96.25 90 ILE A CA 1
ATOM 746 C C . ILE A 1 90 ? -13.023 -3.271 -4.055 1 96.25 90 ILE A C 1
ATOM 748 O O . ILE A 1 90 ? -13.57 -3.328 -5.156 1 96.25 90 ILE A O 1
ATOM 752 N N . SER A 1 91 ? -12.109 -2.389 -3.764 1 96.38 91 SER A N 1
ATOM 753 C CA . SER A 1 91 ? -11.328 -1.64 -4.742 1 96.38 91 SER A CA 1
ATOM 754 C C . SER A 1 91 ? -9.836 -1.727 -4.441 1 96.38 91 SER A C 1
ATOM 756 O O . SER A 1 91 ? -9.438 -2.076 -3.328 1 96.38 91 SER A O 1
ATOM 758 N N . GLY A 1 92 ? -9.039 -1.571 -5.488 1 97.5 92 GLY A N 1
ATOM 759 C CA . GLY A 1 92 ? -7.609 -1.676 -5.234 1 97.5 92 GLY A CA 1
ATOM 760 C C . GLY A 1 92 ? -6.758 -1.232 -6.41 1 97.5 92 GLY A C 1
ATOM 761 O O . GLY A 1 92 ? -7.285 -0.95 -7.492 1 97.5 92 GLY A O 1
ATOM 762 N N . PHE A 1 93 ? -5.535 -1.128 -6.148 1 98.44 93 PHE A N 1
ATOM 763 C CA . PHE A 1 93 ? -4.535 -0.718 -7.125 1 98.44 93 PHE A CA 1
ATOM 764 C C . PHE A 1 93 ? -3.188 -1.365 -6.824 1 98.44 93 PHE A C 1
ATOM 766 O O . PHE A 1 93 ? -2.758 -1.407 -5.672 1 98.44 93 PHE A O 1
ATOM 773 N N . PHE A 1 94 ? -2.578 -1.895 -7.871 1 98.56 94 PHE A N 1
ATOM 774 C CA . PHE A 1 94 ? -1.222 -2.418 -7.77 1 98.56 94 PHE A CA 1
ATOM 775 C C . PHE A 1 94 ? -0.362 -1.919 -8.922 1 98.56 94 PHE A C 1
ATOM 777 O O . PHE A 1 94 ? -0.821 -1.858 -10.062 1 98.56 94 PHE A O 1
ATOM 784 N N . GLU A 1 95 ? 0.802 -1.512 -8.594 1 98.12 95 GLU A N 1
ATOM 785 C CA . GLU A 1 95 ? 1.803 -1.214 -9.609 1 98.12 95 GLU A CA 1
ATOM 786 C C . GLU A 1 95 ? 2.818 -2.346 -9.734 1 98.12 95 GLU A C 1
ATOM 788 O O . GLU A 1 95 ? 3.385 -2.791 -8.734 1 98.12 95 GLU A O 1
ATOM 793 N N . LEU A 1 96 ? 2.961 -2.865 -10.883 1 97.5 96 LEU A N 1
ATOM 794 C CA . LEU A 1 96 ? 4 -3.824 -11.234 1 97.5 96 LEU A CA 1
ATOM 795 C C . LEU A 1 96 ? 5.133 -3.141 -12 1 97.5 96 LEU A C 1
ATOM 797 O O . LEU A 1 96 ? 4.938 -2.672 -13.125 1 97.5 96 LEU A O 1
ATOM 801 N N . ASP A 1 97 ? 6.266 -3.037 -11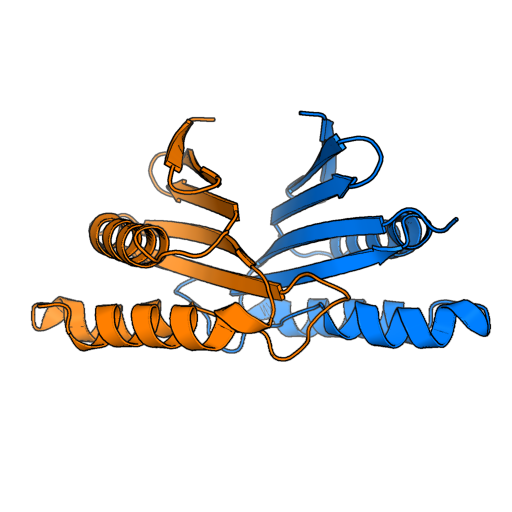.359 1 95.94 97 ASP A N 1
ATOM 802 C CA . ASP A 1 97 ? 7.438 -2.367 -11.914 1 95.94 97 ASP A CA 1
ATOM 803 C C . ASP A 1 97 ? 8.492 -3.379 -12.359 1 95.94 97 ASP A C 1
ATOM 805 O O . ASP A 1 97 ? 9.156 -4 -11.523 1 95.94 97 ASP A O 1
ATOM 809 N N . TYR A 1 98 ? 8.656 -3.5 -13.68 1 93.31 98 TYR A N 1
ATOM 810 C CA . TYR A 1 98 ? 9.578 -4.477 -14.242 1 93.31 98 TYR A CA 1
ATOM 811 C C . TYR A 1 98 ? 10.992 -3.906 -14.32 1 93.31 98 TYR A C 1
ATOM 813 O O . TYR A 1 98 ? 11.25 -2.988 -15.102 1 93.31 98 TYR A O 1
ATOM 821 N N . TYR A 1 99 ? 11.844 -4.426 -13.555 1 85.5 99 TYR A N 1
ATOM 822 C CA . TYR A 1 99 ? 13.188 -3.881 -13.438 1 85.5 99 TYR A CA 1
ATOM 823 C C . TYR A 1 99 ? 13.938 -3.99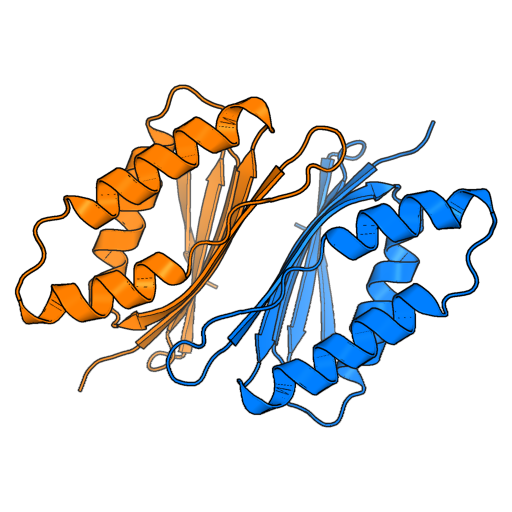 -14.766 1 85.5 99 TYR A C 1
ATOM 825 O O . TYR A 1 99 ? 14.609 -3.047 -15.18 1 85.5 99 TYR A O 1
ATOM 833 N N . GLU A 1 100 ? 13.883 -5.094 -15.414 1 82.69 100 GLU A N 1
ATOM 834 C CA . GLU A 1 100 ? 14.688 -5.367 -16.594 1 82.69 100 GLU A CA 1
ATOM 835 C C . GLU A 1 100 ? 14.164 -4.609 -17.812 1 82.69 100 GLU A C 1
ATOM 837 O O . GLU A 1 100 ? 14.938 -4.109 -18.625 1 82.69 100 GLU A O 1
ATOM 842 N N . ASP A 1 101 ? 12.914 -4.402 -17.891 1 78.44 101 ASP A N 1
ATOM 843 C CA . ASP A 1 101 ? 12.328 -3.818 -19.094 1 78.44 101 ASP A CA 1
ATOM 844 C C . ASP A 1 101 ? 11.969 -2.352 -18.875 1 78.44 101 ASP A C 1
ATOM 846 O O . ASP A 1 101 ? 11.57 -1.659 -19.812 1 78.44 101 ASP A O 1
ATOM 850 N N . SER A 1 102 ? 12.07 -1.954 -17.734 1 79.75 102 SER A N 1
ATOM 851 C CA . SER A 1 102 ? 11.797 -0.576 -17.344 1 79.75 102 SER A CA 1
ATOM 852 C C . SER A 1 102 ? 10.383 -0.163 -17.719 1 79.75 102 SER A C 1
ATOM 854 O O . SER A 1 102 ? 10.172 0.919 -18.266 1 79.75 102 SER A O 1
ATOM 856 N N . TYR A 1 103 ? 9.523 -1.094 -17.562 1 89.56 103 TYR A N 1
ATOM 857 C CA . TYR A 1 103 ? 8.133 -0.738 -17.812 1 89.56 103 TYR A CA 1
ATOM 858 C C . TYR A 1 103 ? 7.258 -1.034 -16.609 1 89.56 103 TYR A C 1
ATOM 860 O O . TYR A 1 103 ? 7.629 -1.839 -15.75 1 89.56 103 TYR A O 1
ATOM 868 N N . LYS A 1 104 ? 6.164 -0.292 -16.562 1 94.19 104 LYS A N 1
ATOM 869 C CA . LYS A 1 104 ? 5.23 -0.393 -15.438 1 94.19 104 LYS A CA 1
ATOM 870 C C . LYS A 1 104 ? 3.83 -0.76 -15.922 1 94.19 104 LYS A C 1
ATOM 872 O O . LYS A 1 104 ? 3.381 -0.276 -16.953 1 94.19 104 LYS A O 1
ATOM 877 N N . VAL A 1 105 ? 3.266 -1.648 -15.242 1 96.38 105 VAL A N 1
ATOM 878 C CA . VAL A 1 105 ? 1.873 -2.025 -15.469 1 96.38 105 VAL A CA 1
ATOM 879 C C . VAL A 1 105 ? 1.045 -1.718 -14.219 1 96.38 105 VAL A C 1
ATOM 881 O O . VAL A 1 105 ? 1.462 -2.021 -13.102 1 96.38 105 VAL A O 1
ATOM 884 N N . ASN A 1 106 ? -0.078 -1.098 -14.477 1 97.19 106 ASN A N 1
ATOM 885 C CA . ASN A 1 106 ? -0.998 -0.815 -13.375 1 97.19 106 ASN A CA 1
ATOM 886 C C . ASN A 1 106 ? -2.203 -1.751 -13.398 1 97.19 106 ASN A C 1
ATOM 888 O O . ASN A 1 106 ? -2.803 -1.971 -14.453 1 97.19 106 ASN A O 1
ATOM 892 N N . TRP A 1 107 ? -2.459 -2.361 -12.281 1 98 107 TRP A N 1
ATOM 893 C CA . TRP A 1 107 ? -3.674 -3.143 -12.07 1 98 107 TRP A CA 1
ATOM 894 C C . TRP A 1 107 ? -4.688 -2.359 -11.242 1 98 107 TRP A C 1
ATOM 896 O O . TRP A 1 107 ? -4.383 -1.909 -10.141 1 98 107 TRP A O 1
ATOM 906 N N . LYS A 1 108 ? -5.867 -2.154 -11.742 1 97.44 108 LYS A N 1
ATOM 907 C CA . LYS A 1 108 ? -6.969 -1.534 -11.016 1 97.44 108 LYS A CA 1
ATOM 908 C C . LYS A 1 108 ? -8.086 -2.537 -10.742 1 97.44 108 LYS A C 1
ATOM 910 O O . LYS A 1 108 ? -8.508 -3.262 -11.648 1 97.44 108 LYS A O 1
ATOM 915 N N . ILE A 1 109 ? -8.438 -2.57 -9.531 1 97.31 109 ILE A N 1
ATOM 916 C CA . ILE A 1 109 ? -9.531 -3.434 -9.109 1 97.31 109 ILE A CA 1
ATOM 917 C C . ILE A 1 109 ? -10.75 -2.582 -8.75 1 97.31 109 ILE A C 1
ATOM 919 O O . ILE A 1 109 ? -10.664 -1.681 -7.914 1 97.31 109 ILE A O 1
ATOM 923 N N . ASN A 1 110 ? -11.836 -2.783 -9.383 1 92.25 110 ASN A N 1
ATOM 924 C CA . ASN A 1 110 ? -13.078 -2.082 -9.086 1 92.25 110 ASN A CA 1
ATOM 925 C C . ASN A 1 110 ? -14.289 -3.006 -9.211 1 92.25 110 ASN A C 1
ATOM 927 O O . ASN A 1 110 ? -14.711 -3.33 -10.32 1 92.25 110 ASN A O 1
ATOM 931 N N . ASN A 1 111 ? -14.922 -3.301 -8.102 1 83 111 ASN A N 1
ATOM 932 C CA . ASN A 1 111 ? -16.172 -4.059 -8.016 1 83 111 ASN A CA 1
ATOM 933 C C . ASN A 1 111 ? -16.156 -5.258 -8.961 1 83 111 ASN A C 1
ATOM 935 O O . ASN A 1 111 ? -17.078 -5.422 -9.773 1 83 111 ASN A O 1
ATOM 939 N N . GLY A 1 112 ? -15.18 -6.09 -8.875 1 84.06 112 GLY A N 1
ATOM 940 C CA . GLY A 1 112 ? -15.156 -7.371 -9.555 1 84.06 112 GLY A CA 1
ATOM 941 C C . GLY A 1 112 ? -14.391 -7.328 -10.867 1 84.06 112 GLY A C 1
ATOM 942 O O . GLY A 1 112 ? -14.328 -8.328 -11.586 1 84.06 112 GLY A O 1
ATOM 943 N N . ASN A 1 113 ? -13.883 -6.207 -11.211 1 93.25 113 ASN A N 1
ATOM 944 C CA . ASN A 1 113 ? -13.102 -6.086 -12.438 1 93.25 113 ASN A CA 1
ATOM 945 C C . ASN A 1 113 ? -11.641 -5.789 -12.141 1 93.25 113 ASN A C 1
ATOM 947 O O . ASN A 1 113 ? -11.328 -5.051 -11.203 1 93.25 113 ASN A O 1
ATOM 951 N N . LEU A 1 114 ? -10.836 -6.445 -12.906 1 95.69 114 LEU A N 1
ATOM 952 C CA . LEU A 1 114 ? -9.414 -6.137 -12.906 1 95.69 114 LEU A CA 1
ATOM 953 C C . LEU A 1 114 ? -8.984 -5.566 -14.258 1 95.69 114 LEU A C 1
ATOM 955 O O . LEU A 1 114 ? -9.07 -6.25 -15.281 1 95.69 114 LEU A O 1
ATOM 959 N N . ILE A 1 115 ? -8.594 -4.328 -14.273 1 96.56 115 ILE A N 1
ATOM 960 C CA . ILE A 1 115 ? -8.156 -3.652 -15.492 1 96.56 115 ILE A CA 1
ATOM 961 C C . ILE A 1 115 ? -6.648 -3.424 -15.445 1 96.56 115 ILE A C 1
ATOM 963 O O . ILE A 1 115 ? -6.113 -2.969 -14.43 1 96.56 115 ILE A O 1
ATOM 967 N N . GLN A 1 116 ? -6.035 -3.756 -16.484 1 95.56 116 GLN A N 1
ATOM 968 C CA . GLN A 1 116 ? -4.598 -3.539 -16.609 1 95.56 116 GLN A CA 1
ATOM 969 C C . GLN A 1 116 ? -4.285 -2.396 -17.562 1 95.56 116 GLN A C 1
ATOM 971 O O . GLN A 1 116 ? -4.875 -2.309 -18.641 1 95.56 116 GLN A O 1
ATOM 976 N N . THR A 1 117 ? -3.465 -1.486 -17.094 1 93.31 117 THR A N 1
ATOM 977 C CA . THR A 1 117 ? -3 -0.41 -17.953 1 93.31 117 THR A CA 1
ATOM 978 C C . THR A 1 117 ? -1.478 -0.301 -17.906 1 93.31 117 THR A C 1
ATOM 980 O O . THR A 1 117 ? -0.851 -0.67 -16.922 1 93.31 117 THR A O 1
ATOM 983 N N . THR A 1 118 ? -0.887 0.052 -19.094 1 86.75 118 THR A N 1
ATOM 984 C CA . THR A 1 118 ? 0.555 0.26 -19.156 1 86.75 118 THR A CA 1
ATOM 985 C C . THR A 1 118 ? 0.886 1.748 -19.203 1 86.75 118 THR A C 1
ATOM 987 O O . THR A 1 118 ? 0.193 2.525 -19.875 1 86.75 118 THR A O 1
ATOM 990 N N . ASN A 1 119 ? 1.841 2.162 -18.312 1 67.94 119 ASN A N 1
ATOM 991 C CA . ASN A 1 119 ? 2.297 3.545 -18.391 1 67.94 119 ASN A CA 1
ATOM 992 C C . ASN A 1 119 ? 3.65 3.646 -19.094 1 67.94 119 ASN A C 1
ATOM 994 O O . ASN A 1 119 ? 4.484 2.75 -18.969 1 67.94 119 ASN A O 1
ATOM 998 N N . MET B 1 1 ? -19.703 20.328 7.434 1 58.75 1 MET B N 1
ATOM 999 C CA . MET B 1 1 ? -19.641 18.859 7.523 1 58.75 1 MET B CA 1
ATOM 1000 C C . MET B 1 1 ? -18.266 18.359 7.078 1 58.75 1 MET B C 1
ATOM 1002 O O . MET B 1 1 ? -17.688 18.875 6.117 1 58.75 1 MET B O 1
ATOM 1006 N N . ALA B 1 2 ? -17.531 17.547 7.855 1 72.38 2 ALA B N 1
ATOM 1007 C CA . ALA B 1 2 ? -16.109 17.312 7.582 1 72.38 2 ALA B CA 1
ATOM 1008 C C . ALA B 1 2 ? -15.93 16.391 6.375 1 72.38 2 ALA B C 1
ATOM 1010 O O . ALA B 1 2 ? -16.656 15.406 6.227 1 72.38 2 ALA B O 1
ATOM 1011 N N . SER B 1 3 ? -15.336 16.891 5.258 1 91.75 3 SER B N 1
ATOM 1012 C CA . SER B 1 3 ? -15.055 16.078 4.082 1 91.75 3 SER B CA 1
ATOM 1013 C C . SER B 1 3 ? -13.906 15.102 4.352 1 91.75 3 SER B C 1
ATOM 1015 O O . SER B 1 3 ? -13.031 15.375 5.168 1 91.75 3 SER B O 1
ATOM 1017 N N . TYR B 1 4 ? -14.078 13.875 3.877 1 94 4 TYR B N 1
ATOM 1018 C CA . TYR B 1 4 ? -13.086 12.828 4.109 1 94 4 TYR B CA 1
ATOM 1019 C C . TYR B 1 4 ? -12.367 12.461 2.816 1 94 4 TYR B C 1
ATOM 1021 O O . TYR B 1 4 ? -12.93 12.602 1.726 1 94 4 TYR B O 1
ATOM 1029 N N . VAL B 1 5 ? -11.133 12.062 2.953 1 96.31 5 VAL B N 1
ATOM 1030 C CA . VAL B 1 5 ? -10.273 11.617 1.862 1 96.31 5 VAL B CA 1
ATOM 1031 C C . VAL B 1 5 ? -9.602 10.297 2.238 1 96.31 5 VAL B C 1
ATOM 1033 O O . VAL B 1 5 ? -9.055 10.164 3.334 1 96.31 5 VAL B O 1
ATOM 1036 N N . SER B 1 6 ? -9.727 9.289 1.394 1 96.88 6 SER B N 1
ATOM 1037 C CA . SER B 1 6 ? -8.945 8.07 1.572 1 96.88 6 SER B CA 1
ATOM 1038 C C . SER B 1 6 ? -7.562 8.203 0.95 1 96.88 6 SER B C 1
ATOM 1040 O O . SER B 1 6 ? -7.438 8.5 -0.242 1 96.88 6 SER B O 1
ATOM 1042 N N . ILE B 1 7 ? -6.512 8.094 1.768 1 98 7 ILE B N 1
ATOM 1043 C CA . ILE B 1 7 ? -5.133 8.094 1.293 1 98 7 ILE B CA 1
ATOM 1044 C C . ILE B 1 7 ? -4.551 6.688 1.376 1 98 7 ILE B C 1
ATOM 1046 O O . ILE B 1 7 ? -4.637 6.035 2.42 1 98 7 ILE B O 1
ATOM 1050 N N . LYS B 1 8 ? -4.051 6.168 0.306 1 98.44 8 LYS B N 1
ATOM 1051 C CA . LYS B 1 8 ? -3.396 4.859 0.26 1 98.44 8 LYS B CA 1
ATOM 1052 C C . LYS B 1 8 ? -2.174 4.891 -0.651 1 98.44 8 LYS B C 1
ATOM 1054 O O . LYS B 1 8 ? -2.189 5.535 -1.701 1 98.44 8 LYS B O 1
ATOM 1059 N N . GLY B 1 9 ? -1.135 4.262 -0.259 1 98.69 9 GLY B N 1
ATOM 1060 C CA . GLY B 1 9 ? 0.057 4.223 -1.091 1 98.69 9 GLY B CA 1
ATOM 1061 C C . GLY B 1 9 ? 1.261 3.633 -0.383 1 98.69 9 GLY B C 1
ATOM 1062 O O . GLY B 1 9 ? 1.112 2.881 0.583 1 98.69 9 GLY B O 1
ATOM 1063 N N . TRP B 1 10 ? 2.389 3.889 -1.007 1 98.69 10 TRP B N 1
ATOM 1064 C CA . TRP B 1 10 ? 3.609 3.295 -0.471 1 98.69 10 TRP B CA 1
ATOM 1065 C C . TRP B 1 10 ? 4.812 4.199 -0.731 1 98.69 10 TRP B C 1
ATOM 1067 O O . TRP B 1 10 ? 4.742 5.113 -1.553 1 98.69 10 TRP B O 1
ATOM 1077 N N . ILE B 1 11 ? 5.832 3.959 0.032 1 97.94 11 ILE B N 1
ATOM 1078 C CA . ILE B 1 11 ? 7.199 4.398 -0.22 1 97.94 11 ILE B CA 1
ATOM 1079 C C . ILE B 1 11 ? 8.109 3.186 -0.378 1 97.94 11 ILE B C 1
ATOM 1081 O O . ILE B 1 11 ? 8.117 2.291 0.471 1 97.94 11 ILE B O 1
ATOM 1085 N N . GLU B 1 12 ? 8.773 3.082 -1.471 1 97.25 12 GLU B N 1
ATOM 1086 C CA . GLU B 1 12 ? 9.789 2.061 -1.702 1 97.25 12 GLU B CA 1
ATOM 1087 C C . GLU B 1 12 ? 11.188 2.582 -1.365 1 97.25 12 GLU B C 1
ATOM 1089 O O . GLU B 1 12 ? 11.562 3.68 -1.782 1 97.25 12 GLU B O 1
ATOM 1094 N N . CYS B 1 13 ? 11.906 1.805 -0.64 1 96.5 13 CYS B N 1
ATOM 1095 C CA . CYS B 1 13 ? 13.242 2.203 -0.205 1 96.5 13 CYS B CA 1
ATOM 1096 C C . CYS B 1 13 ? 14.125 0.984 0.044 1 96.5 13 CYS B C 1
ATOM 1098 O O . CYS B 1 13 ? 13.664 -0.153 -0.077 1 96.5 13 CYS B O 1
ATOM 1100 N N . SER B 1 14 ? 15.43 1.261 0.276 1 95.25 14 SER B N 1
ATOM 1101 C CA . SER B 1 14 ? 16.312 0.177 0.681 1 95.25 14 SER B CA 1
ATOM 1102 C C . SER B 1 14 ? 16.094 -0.198 2.143 1 95.25 14 SER B C 1
ATOM 1104 O O . SER B 1 14 ? 15.688 0.637 2.949 1 95.25 14 SER B O 1
ATOM 1106 N N . ASP B 1 15 ? 16.438 -1.416 2.475 1 95 15 ASP B N 1
ATOM 1107 C CA . ASP B 1 15 ? 16.297 -1.913 3.84 1 95 15 ASP B CA 1
ATOM 1108 C C . ASP B 1 15 ? 17.094 -1.051 4.82 1 95 15 ASP B C 1
ATOM 1110 O O . ASP B 1 15 ? 16.672 -0.847 5.957 1 95 15 ASP B O 1
ATOM 1114 N N . ASP B 1 16 ? 18.141 -0.503 4.344 1 95.12 16 ASP B N 1
ATOM 1115 C CA . ASP B 1 16 ? 19.047 0.261 5.191 1 95.12 16 ASP B CA 1
ATOM 1116 C C . ASP B 1 16 ? 18.422 1.595 5.598 1 95.12 16 ASP B C 1
ATOM 1118 O O . ASP B 1 16 ? 18.875 2.227 6.559 1 95.12 16 ASP B O 1
ATOM 1122 N N . ASP B 1 17 ? 17.406 1.964 4.852 1 95.94 17 ASP B N 1
ATOM 1123 C CA . ASP B 1 17 ? 16.875 3.309 5.059 1 95.94 17 ASP B CA 1
ATOM 1124 C C . ASP B 1 17 ? 15.602 3.273 5.895 1 95.94 17 ASP B C 1
ATOM 1126 O O . ASP B 1 17 ? 15.094 4.32 6.305 1 95.94 17 ASP B O 1
ATOM 1130 N N . ILE B 1 18 ? 15.086 2.139 6.254 1 97.06 18 ILE B N 1
ATOM 1131 C CA . ILE B 1 18 ? 13.789 1.987 6.891 1 97.06 18 ILE B CA 1
ATOM 1132 C C . ILE B 1 18 ? 13.789 2.689 8.25 1 97.06 18 ILE B C 1
ATOM 1134 O O . ILE B 1 18 ? 12.859 3.43 8.57 1 97.06 18 ILE B O 1
ATOM 1138 N N . LYS B 1 19 ? 14.82 2.455 8.984 1 96.81 19 LYS B N 1
ATOM 1139 C CA . LYS B 1 19 ? 14.867 2.99 10.344 1 96.81 19 LYS B CA 1
ATOM 1140 C C . LYS B 1 19 ? 14.836 4.516 10.336 1 96.81 19 LYS B C 1
ATOM 1142 O O . LYS B 1 19 ? 14.094 5.137 11.094 1 96.81 19 LYS B O 1
ATOM 1147 N N . ILE B 1 20 ? 15.648 5.062 9.508 1 97.69 20 ILE B N 1
ATOM 1148 C CA . ILE B 1 20 ? 15.734 6.52 9.477 1 97.69 20 ILE B CA 1
ATOM 1149 C C . ILE B 1 20 ? 14.414 7.105 8.992 1 97.69 20 ILE B C 1
ATOM 1151 O O . ILE B 1 20 ? 13.961 8.141 9.492 1 97.69 20 ILE B O 1
ATOM 1155 N N . ILE B 1 21 ? 13.719 6.527 8.016 1 97.81 21 ILE B N 1
ATOM 1156 C CA . ILE B 1 21 ? 12.438 7 7.512 1 97.81 21 ILE B CA 1
ATOM 1157 C C . ILE B 1 21 ? 11.383 6.887 8.609 1 97.81 21 ILE B C 1
ATOM 1159 O O . ILE B 1 21 ? 10.641 7.836 8.867 1 97.81 21 ILE B O 1
ATOM 1163 N N . GLN B 1 22 ? 11.367 5.766 9.266 1 98.06 22 GLN B N 1
ATOM 1164 C CA . GLN B 1 22 ? 10.422 5.531 10.344 1 98.06 22 GLN B CA 1
ATOM 1165 C C . GLN B 1 22 ? 10.578 6.57 11.453 1 98.06 22 GLN B C 1
ATOM 1167 O O . GLN B 1 22 ? 9.586 7.113 11.945 1 98.06 22 GLN B O 1
ATOM 1172 N N . GLU B 1 23 ? 11.758 6.789 11.859 1 98.06 23 GLU B N 1
ATOM 1173 C CA . GLU B 1 23 ? 12.039 7.766 12.906 1 98.06 23 GLU B CA 1
ATOM 1174 C C . GLU B 1 23 ? 11.555 9.156 12.508 1 98.06 23 GLU B C 1
ATOM 1176 O O . GLU B 1 23 ? 10.977 9.883 13.32 1 98.06 23 GLU B O 1
ATOM 1181 N N . ASN B 1 24 ? 11.797 9.539 11.258 1 97.94 24 ASN B N 1
ATOM 1182 C CA . ASN B 1 24 ? 11.398 10.867 10.805 1 97.94 24 ASN B CA 1
ATOM 1183 C C . ASN B 1 24 ? 9.883 10.992 10.711 1 97.94 24 ASN 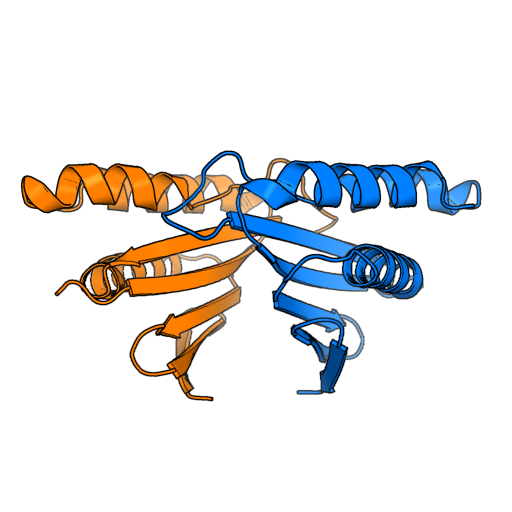B C 1
ATOM 1185 O O . ASN B 1 24 ? 9.32 12.031 11.07 1 97.94 24 ASN B O 1
ATOM 1189 N N . ILE B 1 25 ? 9.211 9.961 10.305 1 98.12 25 ILE B N 1
ATOM 1190 C CA . ILE B 1 25 ? 7.75 9.953 10.289 1 98.12 25 ILE B CA 1
ATOM 1191 C C . ILE B 1 25 ? 7.219 10.094 11.719 1 98.12 25 ILE B C 1
ATOM 1193 O O . ILE B 1 25 ? 6.379 10.953 11.992 1 98.12 25 ILE B O 1
ATOM 1197 N N . ASN B 1 26 ? 7.754 9.281 12.609 1 97.81 26 ASN B N 1
ATOM 1198 C CA . ASN B 1 26 ? 7.312 9.328 14 1 97.81 26 ASN B CA 1
ATOM 1199 C C . ASN B 1 26 ? 7.57 10.695 14.625 1 97.81 26 ASN B C 1
ATOM 1201 O O . ASN B 1 26 ? 6.695 11.25 15.297 1 97.81 26 ASN B O 1
ATOM 1205 N N . ASN B 1 27 ? 8.758 11.133 14.398 1 97.38 27 ASN B N 1
ATOM 1206 C CA . ASN B 1 27 ? 9.117 12.438 14.945 1 97.38 27 ASN B CA 1
ATOM 1207 C C . ASN B 1 27 ? 8.188 13.531 14.43 1 97.38 27 ASN B C 1
ATOM 1209 O O . ASN B 1 27 ? 7.766 14.406 15.195 1 97.38 27 ASN B O 1
ATOM 1213 N N . PHE B 1 28 ? 7.93 13.508 13.148 1 97.5 28 PHE B N 1
ATOM 1214 C CA . PHE B 1 28 ? 7.027 14.5 12.578 1 97.5 28 PHE B CA 1
ATOM 1215 C C . PHE B 1 28 ? 5.68 14.484 13.289 1 97.5 28 PHE B C 1
ATOM 1217 O O . PHE B 1 28 ? 5.23 15.516 13.805 1 97.5 28 PHE B O 1
ATOM 1224 N N . TRP B 1 29 ? 5.031 13.383 13.414 1 96.69 29 TRP B N 1
ATOM 1225 C CA . TRP B 1 29 ? 3.68 13.266 13.953 1 96.69 29 TRP B CA 1
ATOM 1226 C C . TRP B 1 29 ? 3.664 13.531 15.453 1 96.69 29 TRP B C 1
ATOM 1228 O O . TRP B 1 29 ? 2.688 14.062 15.984 1 96.69 29 TRP B O 1
ATOM 1238 N N . ASN B 1 30 ? 4.738 13.188 16.109 1 95.31 30 ASN B N 1
ATOM 1239 C CA . ASN B 1 30 ? 4.812 13.391 17.547 1 95.31 30 ASN B CA 1
ATOM 1240 C C . ASN B 1 30 ? 5.039 14.859 17.891 1 95.31 30 ASN B C 1
ATOM 1242 O O . ASN B 1 30 ? 4.688 15.305 18.984 1 95.31 30 ASN B O 1
ATOM 1246 N N . ASN B 1 31 ? 5.555 15.594 16.922 1 95 31 ASN B N 1
ATOM 1247 C CA . ASN B 1 31 ? 5.98 16.953 17.266 1 95 31 ASN B CA 1
ATOM 1248 C C . ASN B 1 31 ? 5.156 18 16.531 1 95 31 ASN B C 1
ATOM 1250 O O . ASN B 1 31 ? 5.312 19.203 16.781 1 95 31 ASN B O 1
ATOM 1254 N N . CYS B 1 32 ? 4.359 17.594 15.633 1 93.38 32 CYS B N 1
ATOM 1255 C CA . CYS B 1 32 ? 3.523 18.547 14.914 1 93.38 32 CYS B CA 1
ATOM 1256 C C . CYS B 1 32 ? 2.621 19.312 15.867 1 93.38 32 CYS B C 1
ATOM 1258 O O . CYS B 1 32 ? 2.059 18.734 16.797 1 93.38 32 CYS B O 1
ATOM 1260 N N . PRO B 1 33 ? 2.486 20.562 15.719 1 91.75 33 PRO B N 1
ATOM 1261 C CA . PRO B 1 33 ? 1.686 21.406 16.609 1 91.75 33 PRO B CA 1
ATOM 1262 C C . PRO B 1 33 ? 0.187 21.297 16.344 1 91.75 33 PRO B C 1
ATOM 1264 O O . PRO B 1 33 ? -0.44 22.266 15.922 1 91.75 33 PRO B O 1
ATOM 1267 N N . PHE B 1 34 ? -0.33 20.188 16.656 1 91.62 34 PHE B N 1
ATOM 1268 C CA . PHE B 1 34 ? -1.764 19.969 16.5 1 91.62 34 PHE B CA 1
ATOM 1269 C C . PHE B 1 34 ? -2.545 20.719 17.578 1 91.62 34 PHE B C 1
ATOM 1271 O O . PHE B 1 34 ? -2.098 20.828 18.719 1 91.62 34 PHE B O 1
ATOM 1278 N N . ASN B 1 35 ? -3.654 21.188 17.25 1 91.19 35 ASN B N 1
ATOM 1279 C CA . ASN B 1 35 ? -4.555 21.656 18.297 1 91.19 35 ASN B CA 1
ATOM 1280 C C . 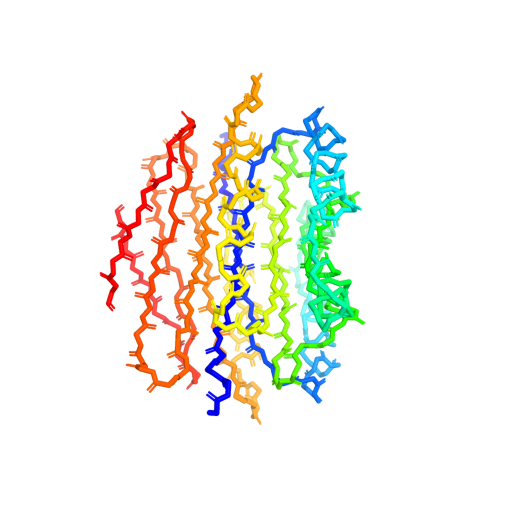ASN B 1 35 ? -5.195 20.5 19.047 1 91.19 35 ASN B C 1
ATOM 1282 O O . ASN B 1 35 ? -4.988 19.344 18.703 1 91.19 35 ASN B O 1
ATOM 1286 N N . ILE B 1 36 ? -5.949 20.797 20.047 1 88.88 36 ILE B N 1
ATOM 1287 C CA . ILE B 1 36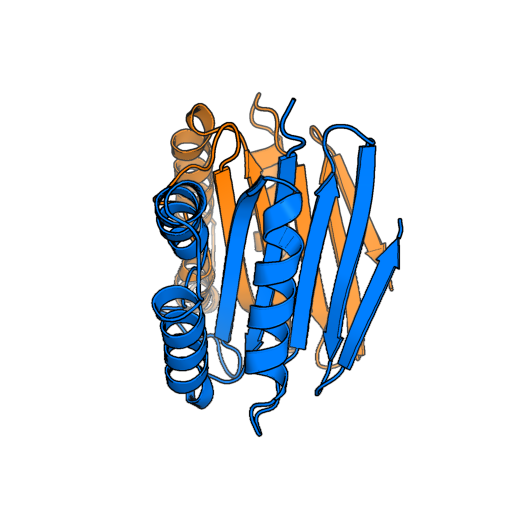 ? -6.496 19.781 20.938 1 88.88 36 ILE B CA 1
ATOM 1288 C C . ILE B 1 36 ? -7.391 18.828 20.141 1 88.88 36 ILE B C 1
ATOM 1290 O O . ILE B 1 36 ? -7.309 17.609 20.312 1 88.88 36 ILE B O 1
ATOM 1294 N N . GLU B 1 37 ? -8.18 19.297 19.219 1 88.06 37 GLU B N 1
ATOM 1295 C CA . GLU B 1 37 ? -9.117 18.5 18.453 1 88.06 37 GLU B CA 1
ATOM 1296 C C . GLU B 1 37 ? -8.391 17.625 17.438 1 88.06 37 GLU B C 1
ATOM 1298 O O . GLU B 1 37 ? -8.812 16.5 17.172 1 88.06 37 GLU B O 1
ATOM 1303 N N . GLU B 1 38 ? -7.309 18.172 16.984 1 90.88 38 GLU B N 1
ATOM 1304 C CA . GLU B 1 38 ? -6.543 17.484 15.938 1 90.88 38 GLU B CA 1
ATOM 1305 C C . GLU B 1 38 ? -5.688 16.375 16.531 1 90.88 38 GLU B C 1
ATOM 1307 O O . GLU B 1 38 ? -5.383 15.391 15.844 1 90.88 38 GLU B O 1
ATOM 1312 N N . LYS B 1 39 ? -5.359 16.484 17.75 1 91.81 39 LYS B N 1
ATOM 1313 C CA . LYS B 1 39 ? -4.395 15.586 18.359 1 91.81 39 LYS B CA 1
ATOM 1314 C C . LYS B 1 39 ? -4.918 14.148 18.375 1 91.81 39 LYS B C 1
ATOM 1316 O O . LYS B 1 39 ? -4.172 13.211 18.078 1 91.81 39 LYS B O 1
ATOM 1321 N N . GLU B 1 40 ? -6.113 13.977 18.75 1 91.38 40 GLU B N 1
ATOM 1322 C CA . GLU B 1 40 ? -6.684 12.633 18.812 1 91.38 40 GLU B CA 1
ATOM 1323 C C . GLU B 1 40 ? -6.746 12.008 17.422 1 91.38 40 GLU B C 1
ATOM 1325 O O . GLU B 1 40 ? -6.359 10.852 17.234 1 91.38 40 GLU B O 1
ATOM 1330 N N . SER B 1 41 ? -7.191 12.805 16.469 1 92.69 41 SER B N 1
ATOM 1331 C CA . SER B 1 41 ? -7.246 12.32 15.086 1 92.69 41 SER B CA 1
ATOM 1332 C C . SER B 1 41 ? -5.848 12.023 14.547 1 92.69 41 SER B C 1
ATOM 1334 O O . SER B 1 41 ? -5.648 11.031 13.844 1 92.69 41 SER B O 1
ATOM 1336 N N . ALA B 1 42 ? -4.969 12.844 14.898 1 94.31 42 ALA B N 1
ATOM 1337 C CA . ALA B 1 42 ? -3.59 12.68 14.445 1 94.31 42 ALA B CA 1
ATOM 1338 C C . ALA B 1 42 ? -3.014 11.352 14.922 1 94.31 42 ALA B C 1
ATOM 1340 O O . ALA B 1 42 ? -2.312 10.664 14.172 1 94.31 42 ALA B O 1
ATOM 1341 N N . LYS B 1 43 ? -3.283 11.055 16.156 1 93.56 43 LYS B N 1
ATOM 1342 C CA . LYS B 1 43 ? -2.822 9.781 16.703 1 93.56 43 LYS B CA 1
ATOM 1343 C C . LYS B 1 43 ? -3.387 8.602 15.922 1 93.56 43 LYS B C 1
ATOM 1345 O O . LYS B 1 43 ? -2.664 7.66 15.602 1 93.56 43 LYS B O 1
ATOM 1350 N N . ILE B 1 44 ? -4.574 8.727 15.609 1 93.88 44 ILE B N 1
ATOM 1351 C CA . ILE B 1 44 ? -5.254 7.676 14.859 1 93.88 44 ILE B CA 1
ATOM 1352 C C . ILE B 1 44 ? -4.66 7.574 13.453 1 93.88 44 ILE B C 1
ATOM 1354 O O . ILE B 1 44 ? -4.309 6.484 13 1 93.88 44 ILE B O 1
ATOM 1358 N N . TYR B 1 45 ? -4.445 8.688 12.812 1 95.06 45 TYR B N 1
ATOM 1359 C CA . TYR B 1 45 ? -3.975 8.68 11.43 1 95.06 45 TYR B CA 1
ATOM 1360 C C . TYR B 1 45 ? -2.512 8.258 11.359 1 95.06 45 TYR B C 1
ATOM 1362 O O . TYR B 1 45 ? -2.094 7.621 10.391 1 95.06 45 TYR B O 1
ATOM 1370 N N . LYS B 1 46 ? -1.774 8.617 12.344 1 96.38 46 LYS B N 1
ATOM 1371 C CA . LYS B 1 46 ? -0.39 8.164 12.414 1 96.38 46 LYS B CA 1
ATOM 1372 C C . LYS B 1 46 ? -0.312 6.637 12.336 1 96.38 46 LYS B C 1
ATOM 1374 O O . LYS B 1 46 ? 0.614 6.086 11.742 1 96.38 46 LYS B O 1
ATOM 1379 N N . SER B 1 47 ? -1.294 5.996 12.93 1 96.56 47 SER B N 1
ATOM 1380 C CA . SER B 1 47 ? -1.293 4.539 12.984 1 96.56 47 SER B CA 1
ATOM 1381 C C . SER B 1 47 ? -1.605 3.938 11.617 1 96.56 47 SER B C 1
ATOM 1383 O O . SER B 1 47 ? -1.571 2.717 11.445 1 96.56 47 SER B O 1
ATOM 1385 N N . GLY B 1 48 ? -1.854 4.785 10.633 1 97.5 48 GLY B N 1
ATOM 1386 C CA . GLY B 1 48 ? -2.062 4.344 9.258 1 97.5 48 GLY B CA 1
ATOM 1387 C C . GLY B 1 48 ? -0.776 3.947 8.562 1 97.5 48 GLY B C 1
ATOM 1388 O O . GLY B 1 48 ? -0.808 3.295 7.516 1 97.5 48 GLY B O 1
ATOM 1389 N N . TRP B 1 49 ? 0.358 4.359 9.125 1 98.12 49 TRP B N 1
ATOM 1390 C CA . TRP B 1 49 ? 1.653 3.951 8.594 1 98.12 49 TRP B CA 1
ATOM 1391 C C . TRP B 1 49 ? 1.962 2.502 8.961 1 98.12 49 TRP B C 1
ATOM 1393 O O . TRP B 1 49 ? 1.768 2.088 10.102 1 98.12 49 TRP B O 1
ATOM 1403 N N . VAL B 1 50 ? 2.41 1.763 7.973 1 97.81 50 VAL B N 1
ATOM 1404 C CA . VAL B 1 50 ? 2.824 0.378 8.172 1 97.81 50 VAL B CA 1
ATOM 1405 C C . VAL B 1 50 ? 4.277 0.206 7.738 1 97.81 50 VAL B C 1
ATOM 1407 O O . VAL B 1 50 ? 4.613 0.395 6.566 1 97.81 50 VAL B O 1
ATOM 1410 N N . PHE B 1 51 ? 5.082 -0.165 8.664 1 97.62 51 PHE B N 1
ATOM 1411 C CA . PHE B 1 51 ? 6.5 -0.347 8.383 1 97.62 51 PHE B CA 1
ATOM 1412 C C . PHE B 1 51 ? 6.816 -1.816 8.133 1 97.62 51 PHE B C 1
ATOM 1414 O O . PHE B 1 51 ? 6.211 -2.701 8.742 1 97.62 51 PHE B O 1
ATOM 1421 N N . PRO B 1 52 ? 7.746 -2.008 7.234 1 96.06 52 PRO B N 1
ATOM 1422 C CA . PRO B 1 52 ? 8.016 -3.391 6.832 1 96.06 52 PRO B CA 1
ATOM 1423 C C . PRO B 1 52 ? 8.734 -4.191 7.918 1 96.06 52 PRO B C 1
ATOM 1425 O O . PRO B 1 52 ? 9.578 -3.648 8.633 1 96.06 52 PRO B O 1
ATOM 1428 N N . THR B 1 53 ? 8.32 -5.418 7.945 1 90.75 53 THR B N 1
ATOM 1429 C CA . THR B 1 53 ? 9.008 -6.363 8.812 1 90.75 53 THR B CA 1
ATOM 1430 C C . THR B 1 53 ? 9.867 -7.32 7.992 1 90.75 53 THR B C 1
ATOM 1432 O O . THR B 1 53 ? 10.68 -8.07 8.547 1 90.75 53 THR B O 1
ATOM 1435 N N . ASN B 1 54 ? 9.68 -7.336 6.715 1 90.31 54 ASN B N 1
ATOM 1436 C CA . ASN B 1 54 ? 10.414 -8.148 5.754 1 90.31 54 ASN B CA 1
ATOM 1437 C C . ASN B 1 54 ? 10.992 -7.297 4.621 1 90.31 54 ASN B C 1
ATOM 1439 O O . ASN B 1 54 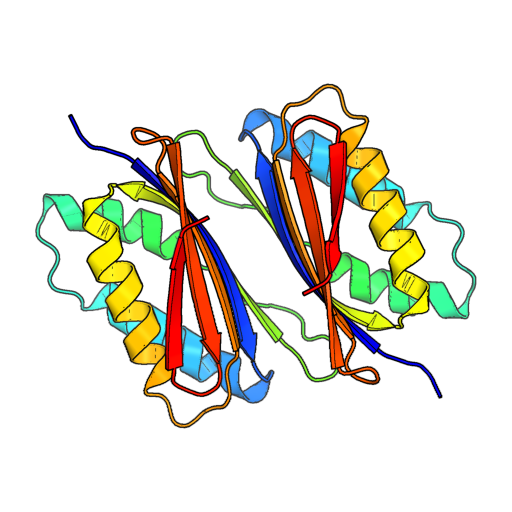? 10.453 -6.234 4.309 1 90.31 54 ASN B O 1
ATOM 1443 N N . SER B 1 55 ? 12.047 -7.746 4.156 1 90.5 55 SER B N 1
ATOM 1444 C CA . SER B 1 55 ? 12.602 -7.203 2.918 1 90.5 55 SER B CA 1
ATOM 1445 C C . SER B 1 55 ? 12.617 -8.25 1.812 1 90.5 55 SER B C 1
ATOM 1447 O O . SER B 1 55 ? 12.672 -9.453 2.088 1 90.5 55 SER B O 1
ATOM 1449 N N . PHE B 1 56 ? 12.391 -7.773 0.699 1 93.12 56 PHE B N 1
ATOM 1450 C CA . PHE B 1 56 ? 12.328 -8.641 -0.471 1 93.12 56 PHE B CA 1
ATOM 1451 C C . PHE B 1 56 ? 13.391 -8.258 -1.489 1 93.12 56 PHE B C 1
ATOM 1453 O O . PHE B 1 56 ? 13.219 -7.297 -2.246 1 93.12 56 PHE B O 1
ATOM 1460 N N . ASN B 1 57 ? 14.391 -9.086 -1.321 1 87.25 57 ASN B N 1
ATOM 1461 C CA . ASN B 1 57 ? 15.57 -8.812 -2.137 1 87.25 57 ASN B CA 1
ATOM 1462 C C . ASN B 1 57 ? 16.172 -7.449 -1.818 1 87.25 57 ASN B C 1
ATOM 1464 O O . ASN B 1 57 ? 16.672 -7.227 -0.712 1 87.25 57 ASN B O 1
ATOM 1468 N N . TRP B 1 58 ? 16.125 -6.355 -2.711 1 87.12 58 TRP B N 1
ATOM 1469 C CA . TRP B 1 58 ? 16.766 -5.066 -2.486 1 87.12 58 TRP B CA 1
ATOM 1470 C C . TRP B 1 58 ? 15.742 -3.977 -2.219 1 87.12 58 TRP B C 1
ATOM 1472 O O . TRP B 1 58 ? 16.094 -2.801 -2.088 1 87.12 58 TRP B O 1
ATOM 1482 N N . SER B 1 59 ? 14.523 -4.418 -2.002 1 93.06 59 SER B N 1
ATOM 1483 C CA . SER B 1 59 ? 13.461 -3.43 -1.853 1 93.06 59 SER B CA 1
ATOM 1484 C C . SER B 1 59 ? 12.688 -3.639 -0.555 1 93.06 59 SER B C 1
ATOM 1486 O O . SER B 1 59 ? 12.461 -4.777 -0.136 1 93.06 59 SER B O 1
ATOM 1488 N N . SER B 1 60 ? 12.367 -2.57 0.122 1 96.81 60 SER B N 1
ATOM 1489 C CA . SER B 1 60 ? 11.422 -2.521 1.233 1 96.81 60 SER B CA 1
ATOM 1490 C C . SER B 1 60 ? 10.289 -1.539 0.955 1 96.81 60 SER B C 1
ATOM 1492 O O . SER B 1 60 ? 10.445 -0.609 0.162 1 96.81 60 SER B O 1
ATOM 1494 N N . TYR B 1 61 ? 9.141 -1.807 1.573 1 98.06 61 TYR B N 1
ATOM 1495 C CA . TYR B 1 61 ? 7.949 -1.029 1.256 1 98.06 61 TYR B CA 1
ATOM 1496 C C . TYR B 1 61 ? 7.273 -0.527 2.525 1 98.06 61 TYR B C 1
ATOM 1498 O O . TYR B 1 61 ? 6.895 -1.321 3.389 1 98.06 61 TYR B O 1
ATOM 1506 N N . ILE B 1 62 ? 7.219 0.77 2.662 1 98.44 62 ILE B N 1
ATOM 1507 C CA . ILE B 1 62 ? 6.449 1.42 3.717 1 98.44 62 ILE B CA 1
ATOM 1508 C C . ILE B 1 62 ? 5.078 1.826 3.18 1 98.44 62 ILE B C 1
ATOM 1510 O O . ILE B 1 62 ? 4.984 2.543 2.182 1 98.44 62 ILE B O 1
ATOM 1514 N N . PHE B 1 63 ? 3.994 1.381 3.859 1 98.69 63 PHE B N 1
ATOM 1515 C CA . PHE B 1 63 ? 2.652 1.663 3.363 1 98.69 63 PHE B CA 1
ATOM 1516 C C . PHE B 1 63 ? 1.948 2.68 4.254 1 98.69 63 PHE B C 1
ATOM 1518 O O . PHE B 1 63 ? 2.322 2.859 5.414 1 98.69 63 PHE B O 1
ATOM 1525 N N . PHE B 1 64 ? 1.024 3.361 3.664 1 98.62 64 PHE B N 1
ATOM 1526 C CA . PHE B 1 64 ? 0.085 4.195 4.406 1 98.62 64 PHE B CA 1
ATOM 1527 C C . PHE B 1 64 ? -1.336 3.998 3.889 1 98.62 64 PHE B C 1
ATOM 1529 O O . PHE B 1 64 ? -1.558 3.924 2.678 1 98.62 64 PHE B O 1
ATOM 1536 N N . GLY B 1 65 ? -2.246 3.85 4.773 1 98.31 65 GLY B N 1
ATOM 1537 C CA . GLY B 1 65 ? -3.664 3.791 4.457 1 98.31 65 GLY B CA 1
ATOM 1538 C C . GLY B 1 65 ? -4.547 4.316 5.574 1 98.31 65 GLY B C 1
ATOM 1539 O O . GLY B 1 65 ? -4.492 3.818 6.699 1 98.31 65 GLY B O 1
ATOM 1540 N N . ALA B 1 66 ? -5.297 5.316 5.23 1 97.56 66 ALA B N 1
ATOM 1541 C CA . ALA B 1 66 ? -6.262 5.852 6.188 1 97.56 66 ALA B CA 1
ATOM 1542 C C . ALA B 1 66 ? -7.305 6.719 5.488 1 97.56 66 ALA B C 1
ATOM 1544 O O . ALA B 1 66 ? -6.988 7.426 4.527 1 97.56 66 ALA B O 1
ATOM 1545 N N . CYS B 1 67 ? -8.547 6.633 5.91 1 96.38 67 CYS B N 1
ATOM 1546 C CA . CYS B 1 67 ? -9.562 7.629 5.59 1 96.38 67 CYS B CA 1
ATOM 1547 C C . CYS B 1 67 ? -9.5 8.797 6.562 1 96.38 67 CYS B C 1
ATOM 1549 O O . CYS B 1 67 ? -9.828 8.648 7.742 1 96.38 67 CYS B O 1
ATOM 1551 N N . VAL B 1 68 ? -9.062 9.93 6.062 1 95.69 68 VAL B N 1
ATOM 1552 C CA . VAL B 1 68 ? -8.758 11.047 6.949 1 95.69 68 VAL B CA 1
ATOM 1553 C C . VAL B 1 68 ? -9.672 12.234 6.625 1 95.69 68 VAL B C 1
ATOM 1555 O O . VAL B 1 68 ? -10.266 12.289 5.543 1 95.69 68 VAL B O 1
ATOM 1558 N N . LYS B 1 69 ? -9.781 13.086 7.641 1 94.06 69 LYS B N 1
ATOM 1559 C CA . LYS B 1 69 ? -10.398 14.375 7.336 1 94.06 69 LYS B CA 1
ATOM 1560 C C . LYS B 1 69 ? -9.562 15.164 6.332 1 94.06 69 LYS B C 1
ATOM 1562 O O . LYS B 1 69 ? -8.336 15.164 6.406 1 94.06 69 LYS B O 1
ATOM 1567 N N . SER B 1 70 ? -10.234 15.906 5.426 1 93.5 70 SER B N 1
ATOM 1568 C CA . SER B 1 70 ? -9.586 16.531 4.285 1 93.5 70 SER B CA 1
ATOM 1569 C C . SER B 1 70 ? -8.5 17.516 4.742 1 93.5 70 SER B C 1
ATOM 1571 O O . SER B 1 70 ? -7.473 17.656 4.082 1 93.5 70 SER B O 1
ATOM 1573 N N . TYR B 1 71 ? -8.695 18.188 5.859 1 91.62 71 TYR B N 1
ATOM 1574 C CA . TYR B 1 71 ? -7.727 19.188 6.293 1 91.62 71 TYR B CA 1
ATOM 1575 C C . TYR B 1 71 ? -6.453 18.516 6.805 1 91.62 71 TYR B C 1
ATOM 1577 O O . TYR B 1 71 ? -5.434 19.188 6.988 1 91.62 71 TYR B O 1
ATOM 1585 N N . PHE B 1 72 ? -6.414 17.25 7.012 1 94.56 72 PHE B N 1
ATOM 1586 C CA . PHE B 1 72 ? -5.234 16.531 7.477 1 94.56 72 PHE B CA 1
ATOM 1587 C C . PHE B 1 72 ? -4.258 16.297 6.328 1 94.56 72 PHE B C 1
ATOM 1589 O O . PHE B 1 72 ? -3.104 15.93 6.559 1 94.56 72 PHE B O 1
ATOM 1596 N N . ILE B 1 73 ? -4.688 16.5 5.102 1 96.06 73 ILE B N 1
ATOM 1597 C CA . ILE B 1 73 ? -3.859 16.281 3.92 1 96.06 73 ILE B CA 1
ATOM 1598 C C . ILE B 1 73 ? -2.602 17.156 4.004 1 96.06 73 ILE B C 1
ATOM 1600 O O . ILE B 1 73 ? -1.519 16.719 3.602 1 96.06 73 ILE B O 1
ATOM 1604 N N . ILE B 1 74 ? -2.773 18.297 4.535 1 95.56 74 ILE B N 1
ATOM 1605 C CA . ILE B 1 74 ? -1.647 19.219 4.613 1 95.56 74 ILE B CA 1
ATOM 1606 C C . ILE B 1 74 ? -0.559 18.641 5.508 1 95.56 74 ILE B C 1
ATOM 1608 O O . ILE B 1 74 ? 0.632 18.781 5.219 1 95.56 74 ILE B O 1
ATOM 1612 N N . TYR B 1 75 ? -0.926 17.969 6.578 1 96.56 75 TYR B N 1
ATOM 1613 C CA . TYR B 1 75 ? 0.036 17.328 7.469 1 96.56 75 TYR B CA 1
ATOM 1614 C C . TYR B 1 75 ? 0.682 16.125 6.801 1 96.56 75 TYR B C 1
ATOM 1616 O O . TYR B 1 75 ? 1.881 15.891 6.961 1 96.56 75 TYR B O 1
ATOM 1624 N N . PHE B 1 76 ? -0.097 15.391 6.098 1 97.69 76 PHE B N 1
ATOM 1625 C CA . PHE B 1 76 ? 0.44 14.258 5.355 1 97.69 76 PHE B CA 1
ATOM 1626 C C . PHE B 1 76 ? 1.475 14.719 4.336 1 97.69 76 PHE B C 1
ATOM 1628 O O . PHE B 1 76 ? 2.555 14.133 4.23 1 97.69 76 PHE B O 1
ATOM 1635 N N . GLU B 1 77 ? 1.134 15.773 3.621 1 97.5 77 GLU B N 1
ATOM 1636 C CA . GLU B 1 77 ? 2.059 16.328 2.637 1 97.5 77 GLU B CA 1
ATOM 1637 C C . GLU B 1 77 ? 3.365 16.766 3.293 1 97.5 77 GLU B C 1
ATOM 1639 O O . GLU B 1 77 ? 4.449 16.484 2.785 1 97.5 77 GLU B O 1
ATOM 1644 N N . LYS B 1 78 ? 3.23 17.453 4.367 1 96.75 78 LYS B N 1
ATOM 1645 C CA . LYS B 1 78 ? 4.418 17.906 5.086 1 96.75 78 LYS B CA 1
ATOM 1646 C C . LYS B 1 78 ? 5.262 16.734 5.555 1 96.75 78 LYS B C 1
ATOM 1648 O O . LYS B 1 78 ? 6.496 16.797 5.523 1 96.75 78 LYS B O 1
ATOM 1653 N N . CYS B 1 79 ? 4.605 15.695 6.039 1 97.56 79 CYS B N 1
ATOM 1654 C CA . CYS B 1 79 ? 5.316 14.492 6.453 1 97.56 79 CYS B CA 1
ATOM 1655 C C . CYS B 1 79 ? 6.113 13.898 5.297 1 97.56 79 CYS B C 1
ATOM 1657 O O . CYS B 1 79 ? 7.297 13.594 5.441 1 97.56 79 CYS B O 1
ATOM 1659 N N . ILE B 1 80 ? 5.488 13.797 4.102 1 97.44 80 ILE B N 1
ATOM 1660 C CA . ILE B 1 80 ? 6.145 13.266 2.912 1 97.44 80 ILE B CA 1
ATOM 1661 C C . ILE B 1 80 ? 7.355 14.125 2.564 1 97.44 80 ILE B C 1
ATOM 1663 O O . ILE B 1 80 ? 8.43 13.602 2.264 1 97.44 80 ILE B O 1
ATOM 1667 N N . LYS B 1 81 ? 7.203 15.375 2.627 1 96.12 81 LYS B N 1
ATOM 1668 C CA . LYS B 1 81 ? 8.281 16.297 2.285 1 96.12 81 LYS B CA 1
ATOM 1669 C C . LYS B 1 81 ? 9.461 16.141 3.238 1 96.12 81 LYS B C 1
ATOM 1671 O O . LYS B 1 81 ? 10.617 16.234 2.822 1 96.12 81 LYS B O 1
ATOM 1676 N N . THR B 1 82 ? 9.141 15.898 4.484 1 95.62 82 THR B N 1
ATOM 1677 C CA . THR B 1 82 ? 10.211 15.68 5.453 1 95.62 82 THR B CA 1
ATOM 1678 C C . THR B 1 82 ? 11.055 14.461 5.066 1 95.62 82 THR B C 1
ATOM 1680 O O . THR B 1 82 ? 12.273 14.477 5.215 1 95.62 82 THR B O 1
ATOM 1683 N N . ILE B 1 83 ? 10.406 13.398 4.613 1 96.19 83 ILE B N 1
ATOM 1684 C CA . ILE B 1 83 ? 11.109 12.18 4.211 1 96.19 83 ILE B CA 1
ATOM 1685 C C . ILE B 1 83 ? 11.93 12.453 2.955 1 96.19 83 ILE B C 1
ATOM 1687 O O . ILE B 1 83 ? 13.07 11.984 2.84 1 96.19 83 ILE B O 1
ATOM 1691 N N . MET B 1 84 ? 11.375 13.234 2.07 1 95.75 84 MET B N 1
ATOM 1692 C CA . MET B 1 84 ? 12.031 13.531 0.801 1 95.75 84 MET B CA 1
ATOM 1693 C C . MET B 1 84 ? 13.289 14.359 1.021 1 95.75 84 MET B C 1
ATOM 1695 O O . MET B 1 84 ? 14.172 14.398 0.161 1 95.75 84 MET B O 1
ATOM 1699 N N . GLU B 1 85 ? 13.352 14.984 2.096 1 94.44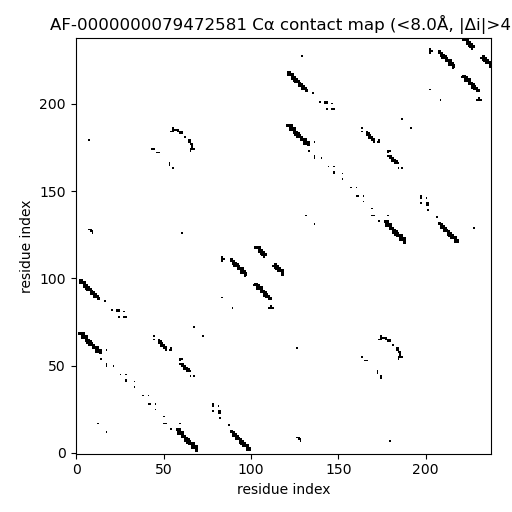 85 GLU B N 1
ATOM 1700 C CA . GLU B 1 85 ? 14.492 15.844 2.406 1 94.44 85 GLU B CA 1
ATOM 1701 C C . GLU B 1 85 ? 15.664 15.023 2.947 1 94.44 85 GLU B C 1
ATOM 1703 O O . GLU B 1 85 ? 16.781 15.539 3.057 1 94.44 85 GLU B O 1
ATOM 1708 N N . LEU B 1 86 ? 15.312 13.82 3.17 1 94.44 86 LEU B N 1
ATOM 1709 C CA . LEU B 1 86 ? 16.391 12.945 3.627 1 94.44 86 LEU B CA 1
ATOM 1710 C C . LEU B 1 86 ? 17.344 12.633 2.488 1 94.44 86 LEU B C 1
ATOM 1712 O O . LEU B 1 86 ? 16.969 12.648 1.317 1 94.44 86 LEU B O 1
ATOM 1716 N N . ASP B 1 87 ? 18.656 12.508 2.727 1 91.38 87 ASP B N 1
ATOM 1717 C CA . ASP B 1 87 ? 19.656 12.156 1.722 1 91.38 87 ASP B CA 1
ATOM 1718 C C . ASP B 1 87 ? 19.609 10.656 1.413 1 91.38 87 ASP B C 1
ATOM 1720 O O . ASP B 1 87 ? 20.609 9.961 1.583 1 91.38 87 ASP B O 1
ATOM 1724 N N . ILE B 1 88 ? 18.422 10.156 0.964 1 94.25 88 ILE B N 1
ATOM 1725 C CA . ILE B 1 88 ? 18.234 8.758 0.617 1 94.25 88 ILE B CA 1
ATOM 1726 C C . ILE B 1 88 ? 17.406 8.641 -0.659 1 94.25 88 ILE B C 1
ATOM 1728 O O . ILE B 1 88 ? 16.641 9.555 -0.999 1 94.25 88 ILE B O 1
ATOM 1732 N N . GLU B 1 89 ? 17.594 7.566 -1.349 1 93.94 89 GLU B N 1
ATOM 1733 C CA . GLU B 1 89 ? 16.828 7.312 -2.572 1 93.94 89 GLU B CA 1
ATOM 1734 C C . GLU B 1 89 ? 15.516 6.609 -2.271 1 93.94 89 GLU B C 1
ATOM 1736 O O . GLU B 1 89 ? 15.508 5.473 -1.801 1 93.94 89 GLU B O 1
ATOM 1741 N N . ILE B 1 90 ? 14.398 7.371 -2.533 1 96.19 90 ILE B N 1
ATOM 1742 C CA . ILE B 1 90 ? 13.086 6.77 -2.326 1 96.19 90 ILE B CA 1
ATOM 1743 C C . ILE B 1 90 ? 12.211 7.004 -3.557 1 96.19 90 ILE B C 1
ATOM 1745 O O . ILE B 1 90 ? 12.438 7.953 -4.312 1 96.19 90 ILE B O 1
ATOM 1749 N N . SER B 1 91 ? 11.312 6.098 -3.812 1 96.25 91 SER B N 1
ATOM 1750 C CA . SER B 1 91 ? 10.195 6.258 -4.742 1 96.25 91 SER B CA 1
ATOM 1751 C C . SER B 1 91 ? 8.875 5.879 -4.086 1 96.25 91 SER B C 1
ATOM 1753 O O . SER B 1 91 ? 8.852 5.195 -3.059 1 96.25 91 SER B O 1
ATOM 1755 N N . GLY B 1 92 ? 7.797 6.465 -4.598 1 97.44 92 GLY B N 1
ATOM 1756 C CA . GLY B 1 92 ? 6.523 6.141 -3.973 1 97.44 92 GLY B CA 1
ATOM 1757 C C . GLY B 1 92 ? 5.328 6.645 -4.758 1 97.44 92 GLY B C 1
ATOM 1758 O O . GLY B 1 92 ? 5.484 7.352 -5.754 1 97.44 92 GLY B O 1
ATOM 1759 N N . PHE B 1 93 ? 4.227 6.219 -4.336 1 98.44 93 PHE B N 1
ATOM 1760 C CA . PHE B 1 93 ? 2.945 6.566 -4.934 1 98.44 93 PHE B CA 1
ATOM 1761 C C . PHE B 1 93 ? 1.839 6.566 -3.887 1 98.44 93 PHE B C 1
ATOM 1763 O O . PHE B 1 93 ? 1.761 5.656 -3.061 1 98.44 93 PHE B O 1
ATOM 1770 N N . PHE B 1 94 ? 1.042 7.613 -3.92 1 98.56 94 PHE B N 1
ATOM 1771 C CA . PHE B 1 94 ? -0.151 7.68 -3.084 1 98.56 94 PHE B CA 1
ATOM 1772 C C . PHE B 1 94 ? -1.357 8.133 -3.898 1 98.56 94 PHE B C 1
ATOM 1774 O O . PHE B 1 94 ? -1.249 9.031 -4.734 1 98.56 94 PHE B O 1
ATOM 1781 N N . GLU B 1 95 ? -2.422 7.453 -3.693 1 98.19 95 GLU B N 1
ATOM 1782 C CA . GLU B 1 95 ? -3.699 7.906 -4.238 1 98.19 95 GLU B CA 1
ATOM 1783 C C . GLU B 1 95 ? -4.551 8.578 -3.164 1 98.19 95 GLU B C 1
ATOM 1785 O O . GLU B 1 95 ? -4.754 8.016 -2.086 1 98.19 95 GLU B O 1
ATOM 1790 N N . LEU B 1 96 ? -4.938 9.773 -3.398 1 97.5 96 LEU B N 1
ATOM 1791 C CA . LEU B 1 96 ? -5.902 10.5 -2.586 1 97.5 96 LEU B CA 1
ATOM 1792 C C . LEU B 1 96 ? -7.281 10.492 -3.238 1 97.5 96 LEU B C 1
ATOM 1794 O O . LEU B 1 96 ? -7.473 11.078 -4.305 1 97.5 96 LEU B O 1
ATOM 1798 N N . ASP B 1 97 ? -8.188 9.781 -2.639 1 96.06 97 ASP B N 1
ATOM 1799 C CA . ASP B 1 97 ? -9.547 9.617 -3.15 1 96.06 97 ASP B CA 1
ATOM 1800 C C . ASP B 1 97 ? -10.547 10.445 -2.348 1 96.06 97 ASP B C 1
ATOM 1802 O O . ASP B 1 97 ? -10.859 10.109 -1.202 1 96.06 97 ASP B O 1
ATOM 1806 N N . TYR B 1 98 ? -11.047 11.5 -2.977 1 93.5 98 TYR B N 1
ATOM 1807 C CA . TYR B 1 98 ? -11.969 12.422 -2.312 1 93.5 98 TYR B CA 1
ATOM 1808 C C . TYR B 1 98 ? -13.406 11.922 -2.414 1 93.5 98 TYR B C 1
ATOM 1810 O O . TYR B 1 98 ? -13.992 11.93 -3.496 1 93.5 98 TYR B O 1
ATOM 1818 N N . TYR B 1 99 ? -13.93 11.508 -1.345 1 85.62 99 TYR B N 1
ATOM 1819 C CA . TYR B 1 99 ? -15.242 10.875 -1.336 1 85.62 99 TYR B CA 1
ATOM 1820 C C . TYR B 1 99 ? -16.312 11.852 -1.813 1 85.62 99 TYR B C 1
ATOM 1822 O O . TYR B 1 99 ? -17.188 11.484 -2.605 1 85.62 99 TYR B O 1
ATOM 1830 N N . GLU B 1 100 ? -16.312 13.055 -1.358 1 83 100 GLU B N 1
ATOM 1831 C CA . GLU B 1 100 ? -17.375 14.016 -1.613 1 83 100 GLU B CA 1
ATOM 1832 C C . GLU B 1 100 ? -17.312 14.547 -3.043 1 83 100 GLU B C 1
ATOM 1834 O O . GLU B 1 100 ? -18.344 14.742 -3.686 1 83 100 GLU B O 1
ATOM 1839 N N . ASP B 1 101 ? -16.172 14.672 -3.586 1 78.75 101 ASP B N 1
ATOM 1840 C CA . ASP B 1 101 ? -16.031 15.312 -4.891 1 78.75 101 ASP B CA 1
ATOM 1841 C C . ASP B 1 101 ? -15.82 14.273 -5.988 1 78.75 101 ASP B C 1
ATOM 1843 O O . ASP B 1 101 ? -15.781 14.609 -7.176 1 78.75 101 ASP B O 1
ATOM 1847 N N . SER B 1 102 ? -15.641 13.133 -5.605 1 80.12 102 SER B N 1
ATOM 1848 C CA . SER B 1 102 ? -15.453 12 -6.508 1 80.12 102 SER B CA 1
ATOM 1849 C C . SER B 1 102 ? -14.266 12.227 -7.434 1 80.12 102 SER B C 1
ATOM 1851 O O . SER B 1 102 ? -14.359 11.992 -8.641 1 80.12 102 SER B O 1
ATOM 1853 N N . TYR B 1 103 ? -13.281 12.805 -6.875 1 89.62 103 TYR B N 1
ATOM 1854 C CA . TYR B 1 103 ? -12.07 12.953 -7.684 1 89.62 103 TYR B CA 1
ATOM 1855 C C . TYR B 1 103 ? -10.867 12.344 -6.977 1 89.62 103 TYR B C 1
ATOM 1857 O O . TYR B 1 103 ? -10.883 12.156 -5.758 1 89.62 103 TYR B O 1
ATOM 1865 N N . LYS B 1 104 ? -9.906 11.992 -7.812 1 94.25 104 LYS B N 1
ATOM 1866 C CA . LYS B 1 104 ? -8.688 11.344 -7.328 1 94.25 104 LYS B CA 1
ATOM 1867 C C . LYS B 1 104 ? -7.445 12.141 -7.715 1 94.25 104 LYS B C 1
ATOM 1869 O O . LYS B 1 104 ? -7.367 12.68 -8.82 1 94.25 104 LYS B O 1
ATOM 1874 N N . VAL B 1 105 ? -6.609 12.266 -6.785 1 96.5 105 VAL B N 1
ATOM 1875 C CA . VAL B 1 105 ? -5.301 12.867 -7.016 1 96.5 105 VAL B CA 1
ATOM 1876 C C . VAL B 1 105 ? -4.203 11.836 -6.754 1 96.5 105 VAL B C 1
ATOM 1878 O O . VAL B 1 105 ? -4.238 11.117 -5.75 1 96.5 105 VAL B O 1
ATOM 1881 N N . ASN B 1 106 ? -3.295 11.781 -7.695 1 97.12 106 ASN B N 1
ATOM 1882 C CA . ASN B 1 106 ? -2.15 10.891 -7.531 1 97.12 106 ASN B CA 1
ATOM 1883 C C . ASN B 1 106 ? -0.888 11.664 -7.164 1 97.12 106 ASN B C 1
ATOM 1885 O O . ASN B 1 106 ? -0.58 12.688 -7.781 1 97.12 106 ASN B O 1
ATOM 1889 N N . TRP B 1 107 ? -0.255 11.242 -6.109 1 98 107 TRP B N 1
ATOM 1890 C CA . TRP B 1 107 ? 1.062 11.742 -5.727 1 98 107 TRP B CA 1
ATOM 1891 C C . TRP B 1 107 ? 2.154 10.75 -6.125 1 98 107 TRP B C 1
ATOM 1893 O O . TRP B 1 107 ? 2.107 9.578 -5.75 1 98 107 TRP B O 1
ATOM 1903 N N . LYS B 1 108 ? 3.115 11.164 -6.898 1 97.44 108 LYS B N 1
ATOM 1904 C CA . LYS B 1 108 ? 4.285 10.359 -7.254 1 97.44 108 LYS B CA 1
ATOM 1905 C C . LYS B 1 108 ? 5.555 10.945 -6.645 1 97.44 108 LYS B C 1
ATOM 1907 O O . LYS B 1 108 ? 5.797 12.156 -6.734 1 97.44 108 LYS B O 1
ATOM 1912 N N . ILE B 1 109 ? 6.227 10.094 -6.004 1 97.19 109 ILE B N 1
ATOM 1913 C CA . ILE B 1 109 ? 7.504 10.469 -5.41 1 97.19 109 ILE B CA 1
ATOM 1914 C C . ILE B 1 109 ? 8.648 9.828 -6.195 1 97.19 109 ILE B C 1
ATOM 1916 O O . ILE B 1 109 ? 8.68 8.602 -6.367 1 97.19 109 ILE B O 1
ATOM 1920 N N . ASN B 1 110 ? 9.523 10.57 -6.707 1 92.19 110 ASN B N 1
ATOM 1921 C CA . ASN B 1 110 ? 10.695 10.07 -7.414 1 92.19 110 ASN B CA 1
ATOM 1922 C C . ASN B 1 110 ? 11.938 10.914 -7.109 1 92.19 110 ASN B C 1
ATOM 1924 O O . ASN B 1 110 ? 12.078 12.023 -7.625 1 92.19 110 ASN B O 1
ATOM 1928 N N . ASN B 1 111 ? 12.891 10.336 -6.41 1 83.12 111 ASN B N 1
ATOM 1929 C CA . ASN B 1 111 ? 14.195 10.906 -6.113 1 83.12 111 ASN B CA 1
ATOM 1930 C C . ASN B 1 111 ? 14.094 12.391 -5.762 1 83.12 111 ASN B C 1
ATOM 1932 O O . ASN B 1 111 ? 14.773 13.227 -6.363 1 83.12 111 ASN B O 1
ATOM 1936 N N . GLY B 1 112 ? 13.281 12.742 -4.816 1 83.62 112 GLY B N 1
ATOM 1937 C CA . GLY B 1 112 ? 13.234 14.078 -4.238 1 83.62 112 GLY B CA 1
ATOM 1938 C C . GLY B 1 112 ? 12.133 14.945 -4.828 1 83.62 112 GLY B C 1
ATOM 1939 O O . GLY B 1 112 ? 12 16.109 -4.469 1 83.62 112 GLY B O 1
ATOM 1940 N N . ASN B 1 113 ? 11.414 14.414 -5.734 1 93.06 113 ASN B N 1
ATOM 1941 C CA . ASN B 1 113 ? 10.312 15.164 -6.328 1 93.06 113 ASN B CA 1
ATOM 1942 C C . ASN B 1 113 ? 8.961 14.555 -5.973 1 93.06 113 ASN B C 1
ATOM 1944 O O . ASN B 1 113 ? 8.828 13.328 -5.902 1 93.06 113 ASN B O 1
ATOM 1948 N N . LEU B 1 114 ? 8.078 15.453 -5.691 1 95.62 114 LEU B N 1
ATOM 1949 C CA . LEU B 1 114 ? 6.68 15.078 -5.527 1 95.62 114 LEU B CA 1
ATOM 1950 C C . LEU B 1 114 ? 5.816 15.688 -6.625 1 95.62 114 LEU B C 1
ATOM 1952 O O . LEU B 1 114 ? 5.703 16.906 -6.723 1 95.62 114 LEU B O 1
ATOM 1956 N N . ILE B 1 115 ? 5.281 14.859 -7.484 1 96.44 115 ILE B N 1
ATOM 1957 C CA . ILE B 1 115 ? 4.43 15.305 -8.586 1 96.44 115 ILE B CA 1
ATOM 1958 C C . ILE B 1 115 ? 2.982 14.906 -8.312 1 96.44 115 ILE B C 1
ATOM 1960 O O . ILE B 1 115 ? 2.707 13.773 -7.91 1 96.44 115 ILE B O 1
ATOM 1964 N N . GLN B 1 116 ? 2.135 15.812 -8.5 1 95.62 116 GLN B N 1
ATOM 1965 C CA . GLN B 1 116 ? 0.708 15.562 -8.32 1 95.62 116 GLN B CA 1
ATOM 1966 C C . GLN B 1 116 ? -0.014 15.539 -9.664 1 95.62 116 GLN B C 1
ATOM 1968 O O . GLN B 1 116 ? 0.221 16.406 -10.516 1 95.62 116 GLN B O 1
ATOM 1973 N N . THR B 1 117 ? -0.764 14.492 -9.859 1 93.25 117 THR B N 1
ATOM 1974 C CA . THR B 1 117 ? -1.594 14.414 -11.055 1 93.25 117 THR B CA 1
ATOM 1975 C C . THR B 1 117 ? -3.041 14.102 -10.688 1 93.25 117 THR B C 1
ATOM 1977 O O . THR B 1 117 ? -3.307 13.469 -9.664 1 93.25 117 THR B O 1
ATOM 1980 N N . THR B 1 118 ? -3.982 14.695 -11.484 1 86.75 118 THR B N 1
ATOM 1981 C CA . THR B 1 118 ? -5.402 14.422 -11.273 1 86.75 118 THR B CA 1
ATOM 1982 C C . THR B 1 118 ? -5.93 13.469 -12.344 1 86.75 118 THR B C 1
ATOM 1984 O O . THR B 1 118 ? -5.566 13.578 -13.516 1 86.75 118 THR B O 1
ATOM 1987 N N . ASN B 1 119 ? -6.648 12.391 -11.867 1 67.94 119 ASN B N 1
ATOM 1988 C CA . ASN B 1 119 ? -7.301 11.516 -12.844 1 67.94 119 ASN B CA 1
ATOM 1989 C C . ASN B 1 119 ? -8.805 11.773 -12.906 1 67.94 119 ASN B C 1
ATOM 1991 O O . ASN B 1 119 ? -9.422 12.125 -11.898 1 67.94 119 ASN B O 1
#

Radius of gyration: 17.55 Å; Cα contacts (8 Å, |Δi|>4): 432; chains: 2; bounding box: 39×49×40 Å